Protein AF-A0A3D0MSY1-F1 (afdb_monomer_lite)

pLDDT: mean 86.41, std 11.9, range [28.3, 96.75]

Structure (mmCIF, N/CA/C/O backbone):
data_AF-A0A3D0MSY1-F1
#
_entry.id   AF-A0A3D0MSY1-F1
#
loop_
_atom_site.group_PDB
_atom_site.id
_atom_site.type_symbol
_atom_site.label_atom_id
_atom_site.label_alt_id
_atom_site.label_comp_id
_atom_site.label_asym_id
_atom_site.label_entity_id
_atom_site.label_seq_id
_atom_site.pdbx_PDB_ins_code
_atom_site.Cartn_x
_atom_site.Cartn_y
_atom_site.Cartn_z
_atom_site.occupancy
_atom_site.B_iso_or_equiv
_atom_site.auth_seq_id
_atom_site.auth_comp_id
_atom_site.auth_asym_id
_atom_site.auth_atom_id
_atom_site.pdbx_PDB_model_num
ATOM 1 N N . GLU A 1 1 ? -31.269 -13.699 15.830 1.00 64.19 1 GLU A N 1
ATOM 2 C CA . GLU A 1 1 ? -29.995 -12.952 15.688 1.00 64.19 1 GLU A CA 1
ATOM 3 C C . GLU A 1 1 ? -28.951 -13.720 14.878 1.00 64.19 1 GLU A C 1
ATOM 5 O O . GLU A 1 1 ? -28.360 -13.142 13.977 1.00 64.19 1 GLU A O 1
ATOM 10 N N . GLU A 1 2 ? -28.769 -15.020 15.117 1.00 79.88 2 GLU A N 1
ATOM 11 C CA . GLU A 1 2 ? -27.785 -15.848 14.398 1.00 79.88 2 GLU A CA 1
ATOM 12 C C . GLU A 1 2 ? -28.031 -15.951 12.878 1.00 79.88 2 GLU A C 1
ATOM 14 O O . GLU A 1 2 ? -27.102 -15.799 12.086 1.00 79.88 2 GLU A O 1
ATOM 19 N N . GLU A 1 3 ? -29.285 -16.121 12.447 1.00 83.00 3 GLU A N 1
ATOM 20 C CA . GLU A 1 3 ? -29.631 -16.162 11.016 1.00 83.00 3 GLU A CA 1
ATOM 21 C C . GLU A 1 3 ? -29.370 -14.831 10.304 1.00 83.00 3 GLU A C 1
ATOM 23 O O . GLU A 1 3 ? -28.831 -14.818 9.199 1.00 83.00 3 GLU A O 1
ATOM 28 N N . LEU A 1 4 ? -29.675 -13.705 10.956 1.00 79.50 4 LEU A N 1
ATOM 29 C CA . LEU A 1 4 ? -29.403 -12.373 10.415 1.00 79.50 4 LEU A CA 1
ATOM 30 C C . LEU A 1 4 ? -27.898 -12.170 10.194 1.00 79.50 4 LEU A C 1
ATOM 32 O O . LEU A 1 4 ? -27.488 -11.722 9.126 1.00 79.50 4 LEU A O 1
ATOM 36 N N . SER A 1 5 ? -27.070 -12.563 11.165 1.00 76.75 5 SER A N 1
ATOM 37 C CA . SER A 1 5 ? -25.609 -12.516 11.040 1.00 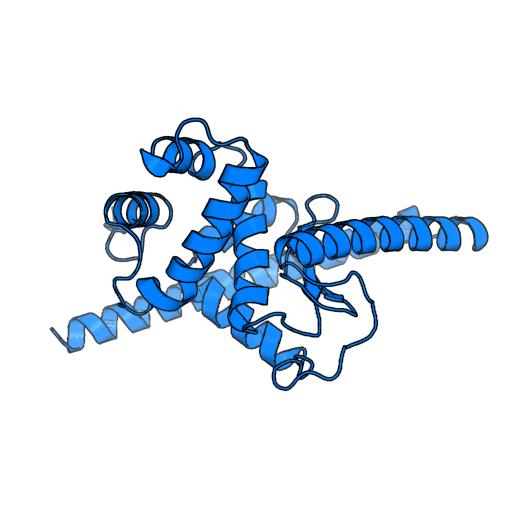76.75 5 SER A CA 1
ATOM 38 C C . SER A 1 5 ? -25.096 -13.382 9.886 1.00 76.75 5 SER A C 1
ATOM 40 O O . SER A 1 5 ? -24.210 -12.955 9.144 1.00 76.75 5 SER A O 1
ATOM 42 N N . ARG A 1 6 ? -25.679 -14.573 9.677 1.00 79.38 6 ARG A N 1
ATOM 43 C CA . ARG A 1 6 ? -25.341 -15.448 8.539 1.00 79.38 6 ARG A CA 1
ATOM 44 C C . ARG A 1 6 ? -25.711 -14.812 7.199 1.00 79.38 6 ARG A C 1
ATOM 46 O O . ARG A 1 6 ? -24.896 -14.834 6.279 1.00 79.38 6 ARG A O 1
ATOM 53 N N . VAL A 1 7 ? -26.899 -14.219 7.091 1.00 84.81 7 VAL A N 1
ATOM 54 C CA . VAL A 1 7 ? -27.356 -13.535 5.869 1.00 84.81 7 VAL A CA 1
ATOM 55 C C . VAL A 1 7 ? -26.475 -12.326 5.550 1.00 84.81 7 VAL A C 1
ATOM 57 O O . VAL A 1 7 ? -26.049 -12.166 4.408 1.00 84.81 7 VAL A O 1
ATOM 60 N N . LEU A 1 8 ? -26.135 -11.510 6.551 1.00 81.44 8 LEU A N 1
ATOM 61 C CA . LEU A 1 8 ? -25.236 -10.366 6.375 1.00 81.44 8 LEU A CA 1
ATOM 62 C C . LEU A 1 8 ? -23.838 -10.802 5.924 1.00 81.44 8 LEU A C 1
ATOM 64 O O . LEU A 1 8 ? -23.253 -10.171 5.044 1.00 81.44 8 LEU A O 1
ATOM 68 N N . HIS A 1 9 ? -23.316 -11.896 6.482 1.00 78.44 9 HIS A N 1
ATOM 69 C CA . HIS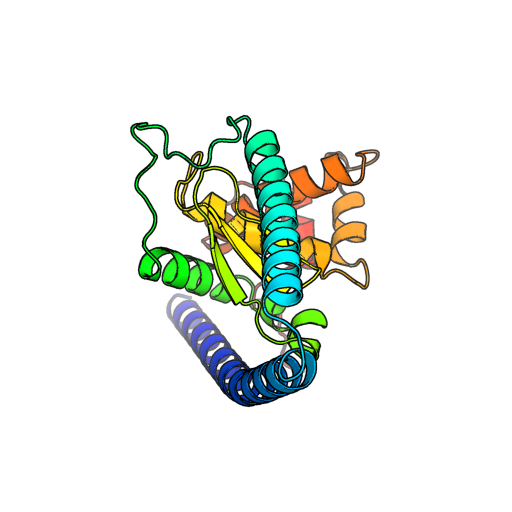 A 1 9 ? -22.029 -12.446 6.066 1.00 78.44 9 HIS A CA 1
ATOM 70 C C . HIS A 1 9 ? -22.049 -12.924 4.607 1.00 78.44 9 HIS A C 1
ATOM 72 O O . HIS A 1 9 ? -21.155 -12.578 3.835 1.00 78.44 9 HIS A O 1
ATOM 78 N N . LEU A 1 10 ? -23.090 -13.661 4.204 1.00 84.62 10 LEU A N 1
ATOM 79 C CA . LEU A 1 10 ? -23.261 -14.097 2.815 1.00 84.62 10 LEU A CA 1
ATOM 80 C C . LEU A 1 10 ? -23.361 -12.905 1.863 1.00 84.62 10 LEU A C 1
ATOM 82 O O . LEU A 1 10 ? -22.689 -12.884 0.835 1.00 84.62 10 LEU A O 1
ATOM 86 N N . HIS A 1 11 ? -24.135 -11.883 2.231 1.00 84.06 11 HIS A N 1
ATOM 87 C CA . HIS A 1 11 ? -24.255 -10.660 1.444 1.00 84.06 11 HIS A CA 1
ATOM 88 C C . HIS A 1 11 ? -22.895 -9.979 1.225 1.00 84.06 11 HIS A C 1
ATOM 90 O O . HIS A 1 11 ? -22.566 -9.616 0.096 1.00 84.06 11 HIS A O 1
ATOM 96 N N . GLN A 1 12 ? -22.071 -9.867 2.273 1.00 75.69 12 GLN A N 1
ATOM 97 C CA . GLN A 1 12 ? -20.713 -9.316 2.173 1.00 75.69 12 GLN A CA 1
ATOM 98 C C . GLN A 1 12 ? -19.822 -10.142 1.240 1.00 75.69 12 GLN A C 1
ATOM 100 O O . GLN A 1 12 ? -19.113 -9.579 0.406 1.00 75.69 12 GLN A O 1
ATOM 105 N N . GLN A 1 13 ? -19.876 -11.472 1.343 1.00 80.12 13 GLN A N 1
ATOM 106 C CA . GLN A 1 13 ? -19.125 -12.356 0.452 1.00 80.12 13 GLN A CA 1
ATOM 107 C C . GLN A 1 13 ? -19.573 -12.201 -1.004 1.00 80.12 13 GLN A C 1
ATOM 109 O O . GLN A 1 13 ? -18.732 -12.089 -1.893 1.00 80.12 13 GLN A O 1
ATOM 114 N N . THR A 1 14 ? -20.882 -12.127 -1.260 1.00 86.06 14 THR A N 1
ATOM 115 C CA . THR A 1 14 ? -21.415 -11.898 -2.609 1.00 86.06 14 THR A CA 1
ATOM 116 C C . THR A 1 14 ? -20.962 -10.552 -3.169 1.00 86.06 14 THR A C 1
ATOM 118 O O . THR A 1 14 ? -20.514 -10.497 -4.312 1.00 86.06 14 THR A O 1
ATOM 121 N N . GLN A 1 15 ? -21.013 -9.476 -2.375 1.00 81.62 15 GLN A N 1
ATOM 122 C CA . GLN A 1 15 ? -20.515 -8.159 -2.786 1.00 81.62 15 GLN A CA 1
ATOM 123 C C . GLN A 1 15 ? -19.024 -8.195 -3.126 1.00 81.62 15 GLN A C 1
ATOM 125 O O . GLN A 1 15 ? -18.621 -7.683 -4.171 1.00 81.62 15 GLN A O 1
ATOM 130 N N . TYR A 1 16 ? -18.212 -8.822 -2.271 1.00 82.44 16 TYR A N 1
ATOM 131 C CA . TYR A 1 16 ? -16.780 -8.972 -2.500 1.00 82.44 16 TYR A CA 1
ATOM 132 C C . TYR A 1 16 ? -16.482 -9.731 -3.798 1.00 82.44 16 TYR A C 1
ATOM 134 O O . TYR A 1 16 ? -15.660 -9.275 -4.595 1.00 82.44 16 TYR A O 1
ATOM 142 N N . ILE A 1 17 ? -17.170 -10.852 -4.037 1.00 86.00 17 ILE A N 1
ATOM 143 C CA . ILE A 1 17 ? -17.012 -11.654 -5.257 1.00 86.00 17 ILE A CA 1
ATOM 144 C C . ILE A 1 17 ? -17.437 -10.842 -6.484 1.00 86.00 17 ILE A C 1
ATOM 146 O O . ILE A 1 17 ? -16.682 -10.763 -7.450 1.00 86.00 17 ILE A O 1
ATOM 150 N N . ALA A 1 18 ? -18.603 -10.191 -6.443 1.00 87.12 18 ALA A N 1
ATOM 151 C CA . ALA A 1 18 ? -19.110 -9.393 -7.558 1.00 87.12 18 ALA A CA 1
ATOM 152 C C . ALA A 1 18 ? -18.172 -8.225 -7.906 1.00 87.12 18 ALA A C 1
ATOM 154 O O . ALA A 1 18 ? -17.856 -8.007 -9.076 1.00 87.12 18 ALA A O 1
ATOM 155 N N . MET A 1 19 ? -17.676 -7.506 -6.892 1.00 84.25 19 MET A N 1
ATOM 156 C CA . MET A 1 19 ? -16.681 -6.451 -7.090 1.00 84.25 19 MET A CA 1
ATOM 157 C C . MET A 1 19 ? -15.384 -7.018 -7.665 1.00 84.25 19 MET A C 1
ATOM 159 O O . MET A 1 19 ? -14.887 -6.493 -8.657 1.00 84.25 19 MET A O 1
ATOM 163 N N . SER A 1 20 ? -14.859 -8.098 -7.085 1.00 83.19 20 SER A N 1
ATOM 164 C CA . SER A 1 20 ? -13.620 -8.732 -7.548 1.00 83.19 20 SER A CA 1
ATOM 165 C C . SER A 1 20 ? -13.712 -9.153 -9.014 1.00 83.19 20 SER A C 1
ATOM 167 O O . SER A 1 20 ? -12.807 -8.848 -9.783 1.00 83.19 20 SER A O 1
ATOM 169 N N . LEU A 1 21 ? -14.824 -9.768 -9.430 1.00 86.81 21 LEU A N 1
ATOM 170 C CA . LEU A 1 21 ? -15.060 -10.150 -10.825 1.00 86.81 21 LEU A CA 1
ATOM 171 C C . LEU A 1 21 ? -15.050 -8.939 -11.766 1.00 86.81 21 LEU A C 1
ATOM 173 O O . LEU A 1 21 ? -14.380 -8.973 -12.795 1.00 86.81 21 LEU A O 1
ATOM 177 N N . CYS A 1 22 ? -15.737 -7.857 -11.391 1.00 87.00 22 CYS A N 1
ATOM 178 C CA . CYS A 1 22 ? -15.750 -6.621 -12.174 1.00 87.00 22 CYS A CA 1
ATOM 179 C C . CYS A 1 22 ? -14.331 -6.059 -12.352 1.00 87.00 22 CYS A C 1
ATOM 181 O O . CYS A 1 22 ? -13.902 -5.784 -13.474 1.00 87.00 22 CYS A O 1
ATOM 183 N N . TYR A 1 23 ? -13.563 -5.962 -11.261 1.00 85.81 23 TYR A N 1
ATOM 184 C CA . TYR A 1 23 ? -12.187 -5.479 -11.335 1.00 85.81 23 TYR A CA 1
ATOM 185 C C . TYR A 1 23 ? -11.281 -6.419 -12.131 1.00 85.81 23 TYR A C 1
ATOM 187 O O . TYR A 1 23 ? -10.470 -5.924 -12.903 1.00 85.81 23 TYR A O 1
ATOM 195 N N . PHE A 1 24 ? -11.426 -7.743 -12.021 1.00 85.19 24 PHE A N 1
ATOM 196 C CA . PHE A 1 24 ? -10.623 -8.676 -12.815 1.00 85.19 24 PHE A CA 1
ATOM 197 C C . PHE A 1 24 ? -10.860 -8.531 -14.318 1.00 85.19 24 PHE A C 1
ATOM 199 O O . PHE A 1 24 ? -9.895 -8.570 -15.081 1.00 85.19 24 PHE A O 1
ATOM 206 N N . GLU A 1 25 ? -12.101 -8.314 -14.757 1.00 85.75 25 GLU A N 1
ATOM 207 C CA . GLU A 1 25 ? -12.372 -8.058 -16.176 1.00 85.75 25 GLU A CA 1
ATOM 208 C C . GLU A 1 25 ? -11.802 -6.710 -16.634 1.00 85.75 25 GLU A C 1
ATOM 210 O O . GLU A 1 25 ? -11.146 -6.636 -17.674 1.00 85.75 25 GLU A O 1
ATOM 215 N N . MET A 1 26 ? -11.957 -5.654 -15.827 1.00 87.06 26 MET A N 1
ATOM 216 C CA . MET A 1 26 ? -11.348 -4.350 -16.119 1.00 87.06 26 MET A CA 1
ATOM 217 C C . MET A 1 26 ? -9.815 -4.416 -16.173 1.00 87.06 26 MET A C 1
ATOM 219 O O . MET A 1 26 ? -9.189 -3.729 -16.984 1.00 87.06 26 MET A O 1
ATOM 223 N N . GLU A 1 27 ? -9.200 -5.236 -15.320 1.00 88.69 27 GLU A N 1
ATOM 224 C CA . GLU A 1 27 ? -7.751 -5.394 -15.265 1.00 88.69 27 GLU A CA 1
ATOM 225 C C . GLU A 1 27 ? -7.187 -6.034 -16.525 1.00 88.69 27 GLU A C 1
ATOM 227 O O . GLU A 1 27 ? -6.147 -5.581 -16.994 1.00 88.69 27 GLU A O 1
ATOM 232 N N . LYS A 1 28 ? -7.852 -7.035 -17.114 1.00 87.56 28 LYS A N 1
ATOM 233 C CA . LYS A 1 28 ? -7.351 -7.687 -18.338 1.00 87.56 28 LYS A CA 1
ATOM 234 C C . LYS A 1 28 ? -7.060 -6.667 -19.436 1.00 87.56 28 LYS A C 1
ATOM 236 O O . LYS A 1 28 ? -5.986 -6.684 -20.038 1.00 87.56 28 LYS A O 1
ATOM 241 N N . GLU A 1 29 ? -7.994 -5.746 -19.645 1.00 88.31 29 GLU A N 1
ATOM 242 C CA . GLU A 1 29 ? -7.872 -4.709 -20.663 1.00 88.31 29 GLU A CA 1
ATOM 243 C C . GLU A 1 29 ? -6.794 -3.676 -20.304 1.00 88.31 29 GLU A C 1
ATOM 245 O O . GLU A 1 29 ? -5.953 -3.332 -21.135 1.00 88.31 29 GLU A O 1
ATOM 250 N N . LYS A 1 30 ? -6.733 -3.236 -19.041 1.00 88.94 30 LYS A N 1
ATOM 251 C CA . LYS A 1 30 ? -5.679 -2.318 -18.576 1.00 88.94 30 LYS A CA 1
ATOM 252 C C . LYS A 1 30 ? -4.282 -2.919 -18.694 1.00 88.94 30 LYS A C 1
ATOM 254 O O . LYS A 1 30 ? -3.348 -2.226 -19.092 1.00 88.94 30 LYS A O 1
ATOM 259 N N . TRP A 1 31 ? -4.129 -4.202 -18.377 1.00 88.06 31 TRP A N 1
ATOM 260 C CA . TRP A 1 31 ? -2.866 -4.923 -18.512 1.00 88.06 31 TRP A CA 1
ATOM 261 C C . TRP A 1 31 ? -2.441 -5.050 -19.969 1.00 88.06 31 TRP A C 1
ATOM 263 O O . TRP A 1 31 ? -1.266 -4.831 -20.272 1.00 88.06 31 TRP A O 1
ATOM 273 N N . ARG A 1 32 ? -3.385 -5.340 -20.872 1.00 89.50 32 ARG A N 1
ATOM 274 C CA . ARG A 1 32 ? -3.138 -5.355 -22.318 1.00 89.50 32 ARG A CA 1
ATOM 275 C C . ARG A 1 32 ? -2.609 -4.000 -22.792 1.00 89.50 32 ARG A C 1
ATOM 277 O O . ARG A 1 32 ? -1.505 -3.937 -23.328 1.00 89.50 32 ARG A O 1
ATOM 284 N N . GLN A 1 33 ? -3.323 -2.917 -22.483 1.00 90.44 33 GLN A N 1
ATOM 285 C CA . GLN A 1 33 ? -2.916 -1.554 -22.843 1.00 90.44 33 GLN A CA 1
ATOM 286 C C . GLN A 1 33 ? -1.568 -1.160 -22.225 1.00 90.44 33 GLN A C 1
ATOM 288 O O . GLN A 1 33 ? -0.741 -0.529 -22.881 1.00 90.44 33 GLN A O 1
ATOM 293 N N . LYS A 1 34 ? -1.318 -1.528 -20.960 1.00 88.56 34 LYS A N 1
ATOM 294 C CA . LYS A 1 34 ? -0.032 -1.277 -20.295 1.00 88.56 34 LYS A CA 1
ATOM 295 C C . LYS A 1 34 ? 1.092 -1.997 -21.038 1.00 88.56 34 LYS A C 1
ATOM 297 O O . LYS A 1 34 ? 2.097 -1.368 -21.346 1.00 88.56 34 LYS A O 1
ATOM 302 N N . LYS A 1 35 ? 0.923 -3.279 -21.370 1.00 89.62 35 LYS A N 1
ATOM 303 C CA . LYS A 1 35 ? 1.924 -4.056 -22.112 1.00 89.62 35 LYS A CA 1
ATOM 304 C C . LYS A 1 35 ? 2.237 -3.433 -23.474 1.00 89.62 35 LYS A C 1
ATOM 306 O O . LYS A 1 35 ? 3.413 -3.275 -23.785 1.00 89.62 35 LYS A O 1
ATOM 311 N N . GLU A 1 36 ? 1.213 -3.049 -24.233 1.00 93.06 36 GLU A N 1
ATOM 312 C CA . GLU A 1 36 ? 1.361 -2.411 -25.550 1.00 93.06 36 GLU A CA 1
ATOM 313 C C . GLU A 1 36 ? 2.156 -1.107 -25.449 1.00 93.06 36 GLU A C 1
ATOM 315 O O . GLU A 1 36 ? 3.194 -0.975 -26.092 1.00 93.06 36 GLU A O 1
ATOM 320 N N . ARG A 1 37 ? 1.778 -0.208 -24.531 1.00 90.62 37 ARG A N 1
ATOM 321 C CA . ARG A 1 37 ? 2.514 1.048 -24.298 1.00 90.62 37 ARG A CA 1
ATOM 322 C C . ARG A 1 37 ? 3.968 0.817 -23.890 1.00 90.62 37 ARG A C 1
ATOM 324 O O . ARG A 1 37 ? 4.848 1.571 -24.293 1.00 90.62 37 ARG A O 1
ATOM 331 N N . PHE A 1 38 ? 4.233 -0.188 -23.052 1.00 88.75 38 PHE A N 1
ATOM 332 C CA . PHE A 1 38 ? 5.602 -0.531 -22.659 1.00 88.75 38 PHE A CA 1
ATOM 333 C C . PHE A 1 38 ? 6.399 -1.096 -23.840 1.00 88.75 38 PHE A C 1
ATOM 335 O O . PHE A 1 38 ? 7.563 -0.736 -23.990 1.00 88.75 38 PHE A O 1
ATOM 342 N N . GLN A 1 39 ? 5.798 -1.937 -24.687 1.00 90.56 39 GLN A N 1
ATOM 343 C CA . GLN A 1 39 ? 6.452 -2.409 -25.908 1.00 90.56 39 GLN A CA 1
ATOM 344 C C . GLN A 1 39 ? 6.771 -1.240 -26.838 1.00 90.56 39 GLN A C 1
ATOM 346 O O . GLN A 1 39 ? 7.937 -1.050 -27.151 1.00 90.56 39 GLN A O 1
ATOM 351 N N . GLU A 1 40 ? 5.792 -0.402 -27.176 1.00 92.75 40 GLU A N 1
ATOM 352 C CA . GLU A 1 40 ? 5.986 0.766 -28.048 1.00 92.75 40 GLU A CA 1
ATOM 353 C C . GLU A 1 40 ? 7.070 1.718 -27.525 1.00 92.75 40 GLU A C 1
ATOM 355 O O . GLU A 1 40 ? 7.915 2.191 -28.286 1.00 92.75 40 GLU A O 1
ATOM 360 N N . LYS A 1 41 ? 7.084 1.975 -26.210 1.00 90.25 41 LYS A N 1
ATOM 361 C CA . LYS A 1 41 ? 8.061 2.867 -25.574 1.00 90.25 41 LYS A CA 1
ATOM 362 C C . LYS A 1 41 ? 9.496 2.349 -25.682 1.00 90.25 41 LYS A C 1
ATOM 364 O O . LYS A 1 41 ? 10.414 3.154 -25.779 1.00 90.25 41 LYS A O 1
ATOM 369 N N . TYR A 1 42 ? 9.696 1.035 -25.601 1.00 90.31 42 TYR A N 1
ATOM 370 C CA . TYR A 1 42 ? 11.024 0.433 -25.462 1.00 90.31 42 TYR A CA 1
ATOM 371 C C . TYR A 1 42 ? 11.483 -0.371 -26.690 1.00 90.31 42 TYR A C 1
ATOM 373 O O . TYR A 1 42 ? 12.627 -0.814 -26.717 1.00 90.31 42 TYR A O 1
ATOM 381 N N . GLU A 1 43 ? 10.642 -0.540 -27.715 1.00 91.62 43 GLU A N 1
ATOM 382 C CA . GLU A 1 43 ? 10.935 -1.336 -28.918 1.00 91.62 43 GLU A C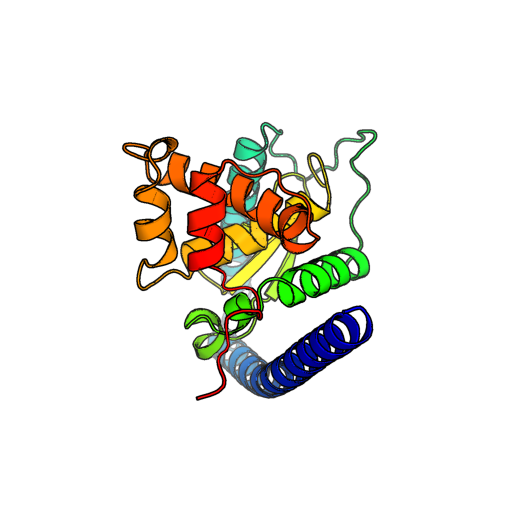A 1
ATOM 383 C C . GLU A 1 43 ? 12.170 -0.838 -29.680 1.00 91.62 43 GLU A C 1
ATOM 385 O O . GLU A 1 43 ? 12.974 -1.636 -30.156 1.00 91.62 43 GLU A O 1
ATOM 390 N N . LYS A 1 44 ? 12.341 0.484 -29.771 1.00 91.31 44 LYS A N 1
ATOM 391 C CA . LYS A 1 44 ? 13.437 1.122 -30.521 1.00 91.31 44 LYS A CA 1
ATOM 392 C C . LYS A 1 44 ? 14.640 1.477 -29.650 1.00 91.31 44 LYS A C 1
ATOM 394 O O . LYS A 1 44 ? 15.601 2.072 -30.136 1.00 91.31 44 LYS A O 1
ATOM 399 N N . GLU A 1 45 ? 14.583 1.149 -28.365 1.00 93.56 45 GLU A N 1
ATOM 400 C CA . GLU A 1 45 ? 15.596 1.558 -27.406 1.00 93.56 45 GLU A CA 1
ATOM 401 C C . GLU A 1 45 ? 16.798 0.617 -27.402 1.00 93.56 45 GLU A C 1
ATOM 403 O O . GLU A 1 45 ? 16.698 -0.599 -27.571 1.00 93.56 45 GLU A O 1
ATOM 408 N N . THR A 1 46 ? 17.976 1.186 -27.165 1.00 94.12 46 THR A N 1
ATOM 409 C CA . THR A 1 46 ? 19.217 0.404 -27.167 1.00 94.12 46 THR A CA 1
ATOM 410 C C . THR A 1 46 ? 19.372 -0.416 -25.874 1.00 94.12 46 THR A C 1
ATOM 412 O O . THR A 1 46 ? 18.976 0.039 -24.795 1.00 94.12 46 THR A O 1
ATOM 415 N N . PRO A 1 47 ? 20.031 -1.594 -25.904 1.00 93.50 47 PRO A N 1
ATOM 416 C CA . PRO A 1 47 ? 20.255 -2.392 -24.695 1.00 93.50 47 PRO A CA 1
ATOM 417 C C . PRO A 1 47 ? 20.938 -1.637 -23.530 1.00 93.50 47 PRO A C 1
ATOM 419 O O . PRO A 1 47 ? 20.536 -1.835 -22.378 1.00 93.50 47 PRO A O 1
ATOM 422 N N . PRO A 1 48 ? 21.925 -0.742 -23.760 1.00 94.75 48 PRO A N 1
ATOM 423 C CA . PRO A 1 48 ? 22.492 0.083 -22.692 1.00 94.75 48 PRO A CA 1
ATOM 424 C C . PRO A 1 48 ? 21.476 1.028 -22.039 1.00 94.75 48 PRO A C 1
ATOM 426 O O . PRO A 1 48 ? 21.504 1.190 -20.815 1.00 94.75 48 PRO A O 1
ATOM 429 N N . PHE A 1 49 ? 20.571 1.617 -22.828 1.00 94.19 49 PHE A N 1
ATOM 430 C CA . PHE A 1 49 ? 19.497 2.465 -22.316 1.00 94.19 49 PHE A CA 1
ATOM 431 C C . PHE A 1 49 ? 18.545 1.659 -21.427 1.00 94.19 49 PHE A C 1
ATOM 433 O O . PHE A 1 49 ? 18.331 2.026 -20.273 1.00 94.19 49 PHE A O 1
ATOM 440 N N . LEU A 1 50 ? 18.077 0.500 -21.904 1.00 92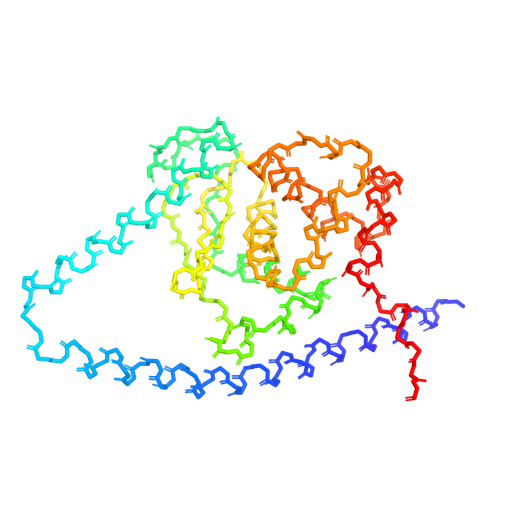.88 50 LEU A N 1
ATOM 441 C CA . LEU A 1 50 ? 17.199 -0.391 -21.135 1.00 92.88 50 LEU A CA 1
ATOM 442 C C . LEU A 1 50 ? 17.836 -0.824 -19.809 1.00 92.88 50 LEU A C 1
ATOM 444 O O . LEU A 1 50 ? 17.196 -0.797 -18.758 1.00 92.88 50 LEU A O 1
ATOM 448 N N . LYS A 1 51 ? 19.131 -1.161 -19.828 1.00 94.56 51 LYS A N 1
ATOM 449 C CA . LYS A 1 51 ? 19.877 -1.520 -18.614 1.00 94.56 51 LYS A CA 1
ATOM 450 C C . LYS A 1 51 ? 19.930 -0.366 -17.612 1.00 94.56 51 LYS A C 1
ATOM 452 O O . LYS A 1 51 ? 19.854 -0.609 -16.408 1.00 94.56 51 LYS A O 1
ATOM 457 N N . ARG A 1 52 ? 20.079 0.877 -18.082 1.00 95.06 52 ARG A N 1
ATOM 458 C CA . ARG A 1 52 ? 20.054 2.068 -17.223 1.00 95.06 52 ARG A CA 1
ATOM 459 C C . ARG A 1 52 ? 18.672 2.267 -16.604 1.00 95.06 52 ARG A C 1
ATOM 461 O O . ARG A 1 52 ? 18.595 2.446 -15.394 1.00 95.06 52 ARG A O 1
ATOM 468 N N . GLU A 1 53 ? 17.612 2.159 -17.396 1.00 92.88 53 GLU A N 1
ATOM 469 C CA . GLU A 1 53 ? 16.235 2.299 -16.910 1.00 92.88 53 GLU A CA 1
ATOM 470 C C . GLU A 1 53 ? 15.892 1.251 -15.847 1.00 92.88 53 GLU A C 1
ATOM 472 O O . GLU A 1 53 ? 15.385 1.594 -14.781 1.00 92.88 53 GLU A O 1
ATOM 477 N N . ILE A 1 54 ? 16.267 -0.013 -16.068 1.00 91.69 54 ILE A N 1
ATOM 478 C CA . ILE A 1 54 ? 16.080 -1.077 -15.071 1.00 91.69 54 ILE A CA 1
ATOM 479 C C . ILE A 1 54 ? 16.828 -0.751 -13.774 1.00 91.69 54 ILE A C 1
ATOM 481 O O . ILE A 1 54 ? 16.269 -0.913 -12.690 1.00 91.69 54 ILE A O 1
ATOM 485 N N . ARG A 1 55 ? 18.076 -0.262 -13.851 1.00 94.62 55 ARG A N 1
ATOM 486 C CA . ARG A 1 55 ? 18.820 0.144 -12.646 1.00 94.62 55 ARG A CA 1
ATOM 487 C C . ARG A 1 55 ? 18.134 1.288 -11.905 1.00 94.62 55 ARG A C 1
ATOM 489 O O . ARG A 1 55 ? 18.080 1.235 -10.682 1.00 94.62 55 ARG A O 1
ATOM 496 N N . ASN A 1 56 ? 17.608 2.278 -12.623 1.00 93.19 56 ASN A N 1
ATOM 497 C CA . ASN A 1 56 ? 16.899 3.407 -12.022 1.00 93.19 56 ASN A CA 1
ATOM 498 C C . ASN A 1 56 ? 15.646 2.930 -11.278 1.00 93.19 56 ASN A C 1
ATOM 500 O O . ASN A 1 56 ? 15.462 3.268 -10.111 1.00 93.19 56 ASN A O 1
ATOM 504 N N . ILE A 1 57 ? 14.837 2.076 -11.913 1.00 90.88 57 ILE A N 1
ATOM 505 C CA . ILE A 1 57 ? 13.644 1.488 -11.289 1.00 90.88 57 ILE A CA 1
ATOM 506 C C . ILE A 1 57 ? 14.038 0.702 -10.034 1.00 90.88 57 ILE A C 1
ATOM 508 O O . ILE A 1 57 ? 13.463 0.910 -8.968 1.00 90.88 57 ILE A O 1
ATOM 512 N N . LEU A 1 58 ? 15.053 -0.163 -10.128 1.00 91.00 58 LEU A N 1
ATOM 513 C CA . LEU A 1 58 ? 15.523 -0.951 -8.987 1.00 91.00 58 LEU A CA 1
ATOM 514 C C . LEU A 1 58 ? 16.029 -0.073 -7.837 1.00 91.00 58 LEU A C 1
ATOM 516 O O . LEU A 1 58 ? 15.717 -0.369 -6.686 1.00 91.00 58 LEU A O 1
ATOM 520 N N . ALA A 1 59 ? 16.764 1.002 -8.128 1.00 91.38 59 ALA A N 1
ATOM 521 C CA . ALA A 1 59 ? 17.268 1.925 -7.114 1.00 91.38 59 ALA A CA 1
ATOM 522 C C . ALA A 1 59 ? 16.124 2.602 -6.343 1.00 91.38 59 ALA A C 1
ATOM 524 O O . ALA A 1 59 ? 16.149 2.631 -5.113 1.00 91.38 59 ALA A O 1
ATOM 525 N N . VAL A 1 60 ? 15.076 3.047 -7.046 1.00 91.62 60 VAL A N 1
ATOM 526 C CA . VAL A 1 60 ? 13.876 3.621 -6.417 1.00 91.62 60 VAL A CA 1
ATOM 527 C C . VAL A 1 60 ? 13.202 2.591 -5.508 1.00 91.62 60 VAL A C 1
ATOM 529 O O . VAL A 1 60 ? 12.928 2.874 -4.342 1.00 91.62 60 VAL A O 1
ATOM 532 N N . LYS A 1 61 ? 12.999 1.353 -5.983 1.00 91.75 61 LYS A N 1
ATOM 533 C CA . LYS A 1 61 ? 12.409 0.292 -5.146 1.00 91.75 61 LYS A CA 1
ATOM 534 C C . LYS A 1 61 ? 13.262 -0.007 -3.909 1.00 91.75 61 LYS A C 1
ATOM 536 O O . LYS A 1 61 ? 12.720 -0.195 -2.821 1.00 91.75 61 LYS A O 1
ATOM 541 N N . GLN A 1 62 ? 14.587 -0.029 -4.050 1.00 89.88 62 GLN A N 1
ATOM 542 C CA . GLN A 1 62 ? 15.512 -0.229 -2.931 1.00 89.88 62 GLN A CA 1
ATOM 543 C C . GLN A 1 62 ? 15.420 0.892 -1.891 1.00 89.88 62 GLN A C 1
ATOM 545 O O . GLN A 1 62 ? 15.531 0.618 -0.693 1.00 89.88 62 GLN A O 1
ATOM 550 N N . GLU A 1 63 ? 15.188 2.133 -2.316 1.00 90.50 63 GLU A N 1
ATOM 551 C CA . GLU A 1 63 ? 14.988 3.266 -1.414 1.00 90.50 63 GLU A CA 1
ATOM 552 C C . GLU A 1 63 ? 13.708 3.105 -0.583 1.00 90.50 63 GLU A C 1
ATOM 554 O O . GLU A 1 63 ? 13.768 3.182 0.647 1.00 90.50 63 GLU A O 1
ATOM 559 N N . TYR A 1 64 ? 12.579 2.765 -1.217 1.00 90.25 64 TYR A N 1
ATOM 560 C CA . TYR A 1 64 ? 11.320 2.481 -0.514 1.00 90.25 64 TYR A CA 1
ATOM 561 C C . TYR A 1 64 ? 11.483 1.393 0.556 1.00 90.25 64 TYR A C 1
ATOM 563 O O . TYR A 1 64 ? 11.044 1.549 1.700 1.00 90.25 64 TYR A O 1
ATOM 571 N N . ILE A 1 65 ? 12.167 0.298 0.219 1.00 88.50 65 ILE A N 1
ATOM 572 C CA . ILE A 1 65 ? 12.423 -0.793 1.171 1.00 88.50 65 ILE A CA 1
ATOM 573 C C . ILE A 1 65 ? 13.396 -0.377 2.271 1.00 88.50 65 ILE A C 1
ATOM 575 O O . ILE A 1 65 ? 13.206 -0.704 3.440 1.00 88.50 65 ILE A O 1
ATOM 579 N N . SER A 1 66 ? 14.396 0.430 1.939 1.00 88.62 66 SER A N 1
ATOM 580 C CA . SER A 1 66 ? 15.322 0.978 2.928 1.00 88.62 66 SER A CA 1
ATOM 581 C C . SER A 1 66 ? 14.625 1.875 3.955 1.00 88.62 66 SER A C 1
ATOM 583 O O . SER A 1 66 ? 14.995 1.870 5.133 1.00 88.62 66 SER A O 1
ATOM 585 N N . LEU A 1 67 ? 13.632 2.658 3.526 1.00 88.00 67 LEU A N 1
ATOM 586 C CA . LEU A 1 67 ? 12.847 3.527 4.404 1.00 88.00 67 LEU A CA 1
ATOM 587 C C . LEU A 1 67 ? 11.947 2.714 5.336 1.00 88.00 67 LEU A C 1
ATOM 589 O O . LEU A 1 67 ? 11.909 2.975 6.540 1.00 88.00 67 LEU A O 1
ATOM 593 N N . THR A 1 68 ? 11.269 1.696 4.810 1.00 87.38 68 THR A N 1
ATOM 594 C CA . THR A 1 68 ? 10.380 0.842 5.610 1.00 87.38 68 THR A CA 1
ATOM 595 C C . THR A 1 68 ? 11.145 -0.036 6.597 1.00 87.38 68 THR A C 1
ATOM 597 O O . THR A 1 68 ? 10.699 -0.180 7.737 1.00 87.38 68 THR A O 1
ATOM 600 N N . ALA A 1 69 ? 12.321 -0.551 6.222 1.00 87.31 69 ALA A N 1
ATOM 601 C CA . ALA A 1 69 ? 13.227 -1.252 7.132 1.00 87.31 69 ALA A CA 1
ATOM 602 C C . ALA A 1 69 ? 13.659 -0.345 8.297 1.00 87.31 69 ALA A C 1
ATOM 604 O O . ALA A 1 69 ? 13.558 -0.734 9.462 1.00 87.31 69 ALA A O 1
ATOM 605 N N . LYS A 1 70 ? 14.029 0.912 8.007 1.00 87.38 70 LYS A N 1
ATOM 606 C CA . LYS A 1 70 ? 14.370 1.905 9.039 1.00 87.38 70 LYS A CA 1
ATOM 607 C C . LYS A 1 70 ? 13.185 2.199 9.964 1.00 87.38 70 LYS A C 1
ATOM 609 O O . LYS A 1 70 ? 13.362 2.229 11.181 1.00 87.38 70 LYS A O 1
ATOM 614 N N . SER A 1 71 ? 11.976 2.360 9.423 1.00 85.69 71 SER A N 1
ATOM 615 C CA . SER A 1 71 ? 10.753 2.521 10.227 1.00 85.69 71 SER A CA 1
ATOM 616 C C . SER A 1 71 ? 10.445 1.294 11.093 1.00 85.69 71 SER A C 1
ATOM 618 O O . SER A 1 71 ? 9.895 1.429 12.187 1.00 85.69 71 SER A O 1
ATOM 620 N N . ALA A 1 72 ? 10.840 0.101 10.647 1.00 84.88 72 ALA A N 1
ATOM 621 C CA . ALA A 1 72 ? 10.774 -1.134 11.424 1.00 84.88 72 ALA A CA 1
ATOM 622 C C . ALA A 1 72 ? 11.923 -1.298 12.436 1.00 84.88 72 ALA A C 1
ATOM 624 O O . ALA A 1 72 ? 11.910 -2.263 13.195 1.00 84.88 72 ALA A O 1
ATOM 625 N N . ARG A 1 73 ? 12.879 -0.356 12.492 1.00 86.44 73 ARG A N 1
ATOM 626 C CA . ARG A 1 73 ? 14.111 -0.438 13.299 1.00 86.44 73 ARG A CA 1
ATOM 627 C C . ARG A 1 73 ? 14.960 -1.666 12.951 1.00 86.44 73 ARG A C 1
ATOM 629 O O . ARG A 1 73 ? 15.502 -2.318 13.837 1.00 86.44 73 ARG A O 1
ATOM 636 N N . LEU A 1 74 ? 15.045 -1.973 11.660 1.00 83.69 74 LEU A N 1
ATOM 637 C CA . LEU A 1 74 ? 15.839 -3.066 11.113 1.00 83.69 74 LEU A CA 1
ATOM 638 C C . LEU A 1 74 ? 16.965 -2.554 10.220 1.00 83.69 74 LEU A C 1
ATOM 640 O O . LEU A 1 74 ? 16.882 -1.466 9.641 1.00 83.69 74 LEU A O 1
ATOM 644 N N . ASP A 1 75 ? 17.981 -3.396 10.058 1.00 80.00 75 ASP A N 1
ATOM 645 C CA . ASP A 1 75 ? 19.069 -3.148 9.124 1.00 80.00 75 ASP A CA 1
ATOM 646 C C . ASP A 1 75 ? 18.598 -3.253 7.676 1.00 80.00 75 ASP A C 1
ATOM 648 O O . ASP A 1 75 ? 17.822 -4.141 7.299 1.00 80.00 75 ASP A O 1
ATOM 652 N N . LYS A 1 76 ? 19.141 -2.358 6.850 1.00 79.75 76 LYS A N 1
ATOM 653 C CA . LYS A 1 76 ? 18.961 -2.349 5.400 1.00 79.75 76 LYS A CA 1
ATOM 654 C C . LYS A 1 76 ? 19.829 -3.444 4.791 1.00 79.75 76 LYS A C 1
ATOM 656 O O . LYS A 1 76 ? 20.941 -3.186 4.342 1.00 79.75 76 LYS A O 1
ATOM 661 N N . THR A 1 77 ? 19.339 -4.673 4.811 1.00 74.94 77 THR A N 1
ATOM 662 C CA . THR A 1 77 ? 20.031 -5.800 4.192 1.00 74.94 77 THR A CA 1
ATOM 663 C C . THR A 1 77 ? 19.105 -6.525 3.218 1.00 74.94 77 THR A C 1
ATOM 665 O O . THR A 1 77 ? 17.949 -6.796 3.556 1.00 74.94 77 THR A O 1
ATOM 668 N N . PRO A 1 78 ? 19.584 -6.842 1.999 1.00 69.00 78 PRO A N 1
ATOM 669 C CA . PRO A 1 78 ? 18.861 -7.728 1.094 1.00 69.00 78 PRO A CA 1
ATOM 670 C C . PRO A 1 78 ? 18.932 -9.186 1.569 1.00 69.00 78 PRO A C 1
ATOM 672 O O . PRO A 1 78 ? 18.160 -10.025 1.106 1.00 69.00 78 PRO A O 1
ATOM 675 N N . LEU A 1 79 ? 19.862 -9.499 2.478 1.00 70.44 79 LEU A N 1
ATOM 676 C CA . LEU A 1 79 ? 20.026 -10.828 3.039 1.00 70.44 79 LEU A CA 1
ATOM 677 C C . LEU A 1 79 ? 19.012 -11.048 4.152 1.00 70.44 79 LEU A C 1
ATOM 679 O O . LEU A 1 79 ? 18.820 -10.212 5.033 1.00 70.44 79 LEU A O 1
ATOM 683 N N . LEU A 1 80 ? 18.392 -12.221 4.133 1.00 67.75 80 LEU A N 1
ATOM 684 C CA . LEU A 1 80 ? 17.523 -12.653 5.211 1.00 67.75 80 LEU A CA 1
ATOM 685 C C . LEU A 1 80 ? 18.390 -13.013 6.419 1.00 67.75 80 LEU A C 1
ATOM 687 O O . LEU A 1 80 ? 19.040 -14.061 6.436 1.00 67.75 80 LEU A O 1
ATOM 691 N N . SER A 1 81 ? 18.419 -12.145 7.429 1.00 62.41 81 SER A N 1
ATOM 692 C CA . SER A 1 81 ? 19.020 -12.483 8.717 1.00 62.41 81 SER A CA 1
ATOM 693 C C . SER A 1 81 ? 18.301 -13.711 9.287 1.00 62.41 81 SER A C 1
ATOM 695 O O . SER A 1 81 ? 17.076 -13.753 9.357 1.00 62.41 81 SER A O 1
ATOM 697 N N . ARG A 1 82 ? 19.040 -14.760 9.661 1.00 54.84 82 ARG A N 1
ATOM 698 C CA . ARG A 1 82 ? 18.454 -16.007 10.186 1.00 54.84 82 ARG A CA 1
ATOM 699 C C . ARG A 1 82 ? 17.945 -15.800 11.621 1.00 54.84 82 ARG A C 1
ATOM 701 O O . ARG A 1 82 ? 18.598 -16.197 12.579 1.00 54.84 82 ARG A O 1
ATOM 708 N N . GLY A 1 83 ? 16.790 -15.154 11.776 1.00 61.34 83 GLY A N 1
ATOM 709 C CA . GLY A 1 83 ? 16.061 -15.028 13.042 1.00 61.34 83 GLY A CA 1
ATOM 710 C C . GLY A 1 83 ? 14.869 -15.991 13.132 1.00 61.34 83 GLY A C 1
ATOM 711 O O . GLY A 1 83 ? 14.292 -16.363 12.112 1.00 61.34 83 GLY A O 1
ATOM 712 N N . ARG A 1 84 ? 14.444 -16.356 14.357 1.00 53.00 84 ARG A N 1
ATOM 713 C CA . ARG A 1 84 ? 13.322 -17.296 14.628 1.00 53.00 84 ARG A CA 1
ATOM 714 C C . ARG A 1 84 ? 11.979 -16.919 13.972 1.00 53.00 84 ARG A C 1
ATOM 716 O O . ARG A 1 84 ? 11.117 -17.781 13.855 1.00 53.00 84 ARG A O 1
ATOM 723 N N . HIS A 1 85 ? 11.803 -15.669 13.537 1.00 54.59 85 HIS A N 1
ATOM 724 C CA . HIS A 1 85 ? 10.564 -15.150 12.938 1.00 54.59 85 HIS A CA 1
ATOM 725 C C . HIS A 1 85 ? 10.696 -14.750 11.456 1.00 54.59 85 HIS A C 1
ATOM 727 O O . HIS A 1 85 ? 9.786 -14.134 10.911 1.00 54.59 85 HIS A O 1
ATOM 733 N N . MET A 1 86 ? 11.802 -15.103 10.792 1.00 61.88 86 MET A N 1
ATOM 734 C CA . MET A 1 86 ? 12.097 -14.697 9.410 1.00 61.88 86 MET A CA 1
ATOM 735 C C . MET A 1 86 ? 11.967 -15.861 8.422 1.00 61.88 86 MET A C 1
ATOM 737 O O . MET A 1 86 ? 12.887 -16.152 7.660 1.00 61.88 86 MET A O 1
ATOM 741 N N . GLN A 1 87 ? 10.822 -16.547 8.441 1.00 70.38 87 GLN A N 1
ATOM 742 C CA . GLN A 1 87 ? 10.492 -17.480 7.363 1.00 70.38 87 GLN A CA 1
ATOM 743 C C . GLN A 1 87 ? 10.056 -16.677 6.131 1.00 70.38 87 GLN A C 1
ATOM 745 O O . GLN A 1 87 ? 9.203 -15.799 6.274 1.00 70.38 87 GLN A O 1
ATOM 750 N N . PRO A 1 88 ? 10.621 -16.937 4.939 1.00 78.12 88 PRO A N 1
ATOM 751 C CA . PRO A 1 88 ? 10.181 -16.268 3.726 1.00 78.12 88 PRO A CA 1
ATOM 752 C C . PRO A 1 88 ? 8.699 -16.537 3.473 1.00 78.12 88 PRO A C 1
ATOM 754 O O . PRO A 1 88 ? 8.242 -17.680 3.545 1.00 78.12 88 PRO A O 1
ATOM 757 N N . LEU A 1 89 ? 7.955 -15.490 3.138 1.00 79.31 89 LEU A N 1
ATOM 758 C CA . LEU A 1 89 ? 6.586 -15.639 2.676 1.00 79.31 89 LEU A CA 1
ATOM 759 C C . LEU A 1 89 ? 6.550 -16.191 1.252 1.00 79.31 89 LEU A C 1
ATOM 761 O O . LEU A 1 89 ? 7.202 -15.670 0.349 1.00 79.31 89 LEU A O 1
ATOM 765 N N . SER A 1 90 ? 5.726 -17.214 1.038 1.00 86.69 90 SER A N 1
ATOM 766 C CA . SER A 1 90 ? 5.366 -17.636 -0.315 1.00 86.69 90 SER A CA 1
ATOM 767 C C . SER A 1 90 ? 4.387 -16.647 -0.950 1.00 86.69 90 SER A C 1
ATOM 769 O O . SER A 1 90 ? 3.565 -16.027 -0.268 1.00 86.69 90 SER A O 1
ATOM 771 N N . LEU A 1 91 ? 4.400 -16.573 -2.283 1.00 87.44 91 LEU A N 1
ATOM 772 C CA . LEU A 1 91 ? 3.449 -15.752 -3.036 1.00 87.44 91 LEU A CA 1
ATOM 773 C C . LEU A 1 91 ? 1.992 -16.111 -2.705 1.00 87.44 91 LEU A C 1
ATOM 775 O O . LEU A 1 91 ? 1.157 -15.224 -2.564 1.00 87.44 91 LEU A O 1
ATOM 779 N N . LYS A 1 92 ? 1.694 -17.404 -2.510 1.00 90.62 92 LYS A N 1
ATOM 780 C CA . LYS A 1 92 ? 0.353 -17.883 -2.144 1.00 90.62 92 LYS A CA 1
ATOM 781 C C . LYS A 1 92 ? -0.096 -17.355 -0.778 1.00 90.62 92 LYS A C 1
ATOM 783 O O . LYS A 1 92 ? -1.253 -16.978 -0.621 1.00 90.62 92 LYS A O 1
ATOM 788 N N . GLN A 1 93 ? 0.810 -17.305 0.201 1.00 89.94 93 GLN A N 1
ATOM 789 C CA . GLN A 1 93 ? 0.509 -16.746 1.521 1.00 89.94 93 GLN A CA 1
ATOM 790 C C . GLN A 1 93 ? 0.255 -15.240 1.444 1.00 89.94 93 GLN A C 1
ATOM 792 O O . GLN A 1 93 ? -0.713 -14.768 2.033 1.00 89.94 93 GLN A O 1
ATOM 797 N N . ILE A 1 94 ? 1.072 -14.499 0.688 1.00 90.31 94 ILE A N 1
ATOM 798 C CA . ILE A 1 94 ? 0.873 -13.055 0.484 1.00 90.31 94 ILE A CA 1
ATOM 799 C C . ILE A 1 94 ? -0.462 -12.793 -0.210 1.00 90.31 94 ILE A C 1
ATOM 801 O O . ILE A 1 94 ? -1.232 -11.962 0.260 1.00 90.31 94 ILE A O 1
ATOM 805 N N . ALA A 1 95 ? -0.761 -13.526 -1.285 1.00 91.31 95 ALA A N 1
ATOM 806 C CA . ALA A 1 95 ? -2.019 -13.396 -2.011 1.00 91.31 95 ALA A CA 1
ATOM 807 C C . ALA A 1 95 ? -3.222 -13.632 -1.087 1.00 91.31 95 ALA A C 1
ATOM 809 O O . ALA A 1 95 ? -4.101 -12.780 -1.007 1.00 91.31 95 ALA A O 1
ATOM 810 N N . SER A 1 96 ? -3.207 -14.719 -0.308 1.00 91.94 96 SER A N 1
ATOM 811 C CA . SER A 1 96 ? -4.267 -15.025 0.660 1.00 91.94 96 SER A CA 1
ATOM 812 C C . SER A 1 96 ? -4.410 -13.948 1.745 1.00 91.94 96 SER A C 1
ATOM 814 O O . SER A 1 96 ? -5.525 -13.604 2.138 1.00 91.94 96 SER A O 1
ATOM 816 N N . GLN A 1 97 ? -3.300 -13.372 2.217 1.00 92.31 97 GLN A N 1
ATOM 817 C CA . GLN A 1 97 ? -3.333 -12.274 3.186 1.00 92.31 97 GLN A CA 1
ATOM 818 C C . GLN A 1 97 ? -3.910 -10.987 2.591 1.00 92.31 97 GLN A C 1
ATOM 820 O O . GLN A 1 97 ? -4.715 -10.335 3.254 1.00 92.31 97 GLN A O 1
ATOM 825 N N . ILE A 1 98 ? -3.533 -10.634 1.359 1.00 92.38 98 ILE A N 1
ATOM 826 C CA . ILE A 1 98 ? -4.089 -9.477 0.645 1.00 92.38 98 ILE A CA 1
ATOM 827 C C . ILE A 1 98 ? -5.592 -9.673 0.448 1.00 92.38 98 ILE A C 1
ATOM 829 O O . ILE A 1 98 ? -6.368 -8.807 0.835 1.00 92.38 98 ILE A O 1
ATOM 833 N N . GLU A 1 99 ? -6.011 -10.825 -0.070 1.00 90.00 99 GLU A N 1
ATOM 834 C CA . GLU A 1 99 ? -7.419 -11.168 -0.299 1.00 90.00 99 GLU A CA 1
ATOM 835 C C . GLU A 1 99 ? -8.249 -11.061 0.993 1.00 90.00 99 GLU A C 1
ATOM 837 O O . GLU A 1 99 ? -9.282 -10.386 1.057 1.00 90.00 99 GLU A O 1
ATOM 842 N N . GLY A 1 100 ? -7.738 -11.650 2.078 1.00 89.50 100 GLY A N 1
ATOM 843 C CA . GLY A 1 100 ? -8.384 -11.627 3.387 1.00 89.50 100 GLY A CA 1
ATOM 844 C C . GLY A 1 100 ? -8.435 -10.245 4.046 1.00 89.50 100 GLY A C 1
ATOM 845 O O . GLY A 1 100 ? -9.257 -10.034 4.935 1.00 89.50 100 GLY A O 1
ATOM 846 N N . MET A 1 101 ? -7.567 -9.307 3.658 1.00 91.31 101 MET A N 1
ATOM 847 C CA . MET A 1 101 ? -7.593 -7.926 4.153 1.00 91.31 101 MET A CA 1
ATOM 848 C C . MET A 1 101 ? -8.452 -7.022 3.270 1.00 91.31 101 MET A C 1
ATOM 850 O O . MET A 1 101 ? -9.235 -6.243 3.801 1.00 91.31 101 MET A O 1
ATOM 854 N N . VAL A 1 102 ? -8.377 -7.159 1.946 1.00 89.62 102 VAL A N 1
ATOM 855 C CA . VAL A 1 102 ? -9.214 -6.399 1.002 1.00 89.62 102 VAL A CA 1
ATOM 856 C C . VAL A 1 102 ? -10.694 -6.719 1.201 1.00 89.62 102 VAL A C 1
ATOM 858 O O . VAL A 1 102 ? -11.518 -5.812 1.188 1.00 89.62 102 VAL A O 1
ATOM 861 N N . SER A 1 103 ? -11.046 -7.976 1.489 1.00 85.56 103 SER A N 1
ATOM 862 C CA . SER A 1 103 ? -12.430 -8.344 1.838 1.00 85.56 103 SER A CA 1
ATOM 863 C C . SER A 1 103 ? -12.964 -7.643 3.100 1.00 85.56 103 SER A C 1
ATOM 865 O O . SER A 1 103 ? -14.176 -7.573 3.287 1.00 85.56 103 SER A O 1
ATOM 867 N N . ARG A 1 104 ? -12.088 -7.090 3.955 1.00 87.06 104 ARG A N 1
ATOM 868 C CA . ARG A 1 104 ? -12.458 -6.326 5.163 1.00 87.06 104 ARG A CA 1
ATOM 869 C C . ARG A 1 104 ? -12.476 -4.808 4.951 1.00 87.06 104 ARG A C 1
ATOM 871 O O . ARG A 1 104 ? -13.038 -4.102 5.783 1.00 87.06 104 ARG A O 1
ATOM 878 N N . ASP A 1 105 ? -11.886 -4.314 3.864 1.00 88.62 105 ASP A N 1
ATOM 879 C CA . ASP A 1 105 ? -11.865 -2.902 3.458 1.00 88.62 105 ASP A CA 1
ATOM 880 C C . ASP A 1 105 ? -12.218 -2.809 1.966 1.00 88.62 105 ASP A C 1
ATOM 882 O O . ASP A 1 105 ? -11.362 -2.589 1.111 1.00 88.62 105 ASP A O 1
ATOM 886 N N . LEU A 1 106 ? -13.495 -3.028 1.636 1.00 81.44 106 LEU A N 1
ATOM 887 C CA . LEU A 1 106 ? -13.967 -3.039 0.243 1.00 81.44 106 LEU A CA 1
ATOM 888 C C . LEU A 1 106 ? -13.801 -1.680 -0.449 1.00 81.44 106 LEU A C 1
ATOM 890 O O . LEU A 1 106 ? -13.614 -1.621 -1.667 1.00 81.44 106 LEU A O 1
ATOM 894 N N . ASP A 1 107 ? -13.824 -0.588 0.317 1.00 87.38 107 ASP A N 1
ATOM 895 C CA . ASP A 1 107 ? -13.604 0.760 -0.206 1.00 87.38 107 ASP A CA 1
ATOM 896 C C . ASP A 1 107 ? -12.158 0.971 -0.673 1.00 87.38 107 ASP A C 1
ATOM 898 O O . ASP A 1 107 ? -11.894 1.894 -1.449 1.00 87.38 107 ASP A O 1
ATOM 902 N N . LEU A 1 108 ? -11.228 0.081 -0.301 1.00 88.69 108 LEU A N 1
ATOM 903 C CA . LEU A 1 108 ? -9.898 0.026 -0.897 1.00 88.69 108 LEU A CA 1
ATOM 904 C C . LEU A 1 108 ? -9.980 -0.128 -2.415 1.00 88.69 108 LEU A C 1
ATOM 906 O O . LEU A 1 108 ? -9.239 0.556 -3.109 1.00 88.69 108 LEU A O 1
ATOM 910 N N . LEU A 1 109 ? -10.899 -0.952 -2.932 1.00 86.88 109 LEU A N 1
ATOM 911 C CA . LEU A 1 109 ? -11.051 -1.187 -4.372 1.00 86.88 109 LEU A CA 1
ATOM 912 C C . LEU A 1 109 ? -11.666 0.009 -5.115 1.00 86.88 109 LEU A C 1
ATOM 914 O O . LEU A 1 109 ? -11.470 0.168 -6.318 1.00 86.88 109 LEU A O 1
ATOM 918 N N . ARG A 1 110 ? -12.383 0.881 -4.400 1.00 86.44 110 ARG A N 1
ATOM 919 C CA . ARG A 1 110 ? -13.173 1.979 -4.977 1.00 86.44 110 ARG A CA 1
ATOM 920 C C . ARG A 1 110 ? -12.418 3.296 -5.116 1.00 86.44 110 ARG A C 1
ATOM 922 O O . ARG A 1 110 ? -12.976 4.252 -5.650 1.00 86.44 110 ARG A O 1
ATOM 929 N N . VAL A 1 111 ? -11.169 3.368 -4.658 1.00 89.31 111 VAL A N 1
ATOM 930 C CA . VAL A 1 111 ? -10.383 4.603 -4.762 1.00 89.31 111 VAL A CA 1
ATOM 931 C C . VAL A 1 111 ? -10.157 5.004 -6.224 1.00 89.31 111 VAL A C 1
ATOM 933 O O . VAL A 1 111 ? -10.013 4.153 -7.111 1.00 89.31 111 VAL A O 1
ATOM 936 N N . SER A 1 112 ? -10.078 6.315 -6.472 1.00 89.00 112 SER A N 1
ATOM 937 C CA . SER A 1 112 ? -9.837 6.907 -7.800 1.00 89.00 112 SER A CA 1
ATOM 938 C C . SER A 1 112 ? -8.642 6.263 -8.505 1.00 89.00 112 SER A C 1
ATOM 940 O O . SER A 1 112 ? -8.709 5.943 -9.694 1.00 89.00 112 SER A O 1
ATOM 942 N N . ARG A 1 113 ? -7.586 5.983 -7.737 1.00 91.31 113 ARG A N 1
ATOM 943 C CA . ARG A 1 113 ? -6.353 5.351 -8.197 1.00 91.31 113 ARG A CA 1
ATOM 944 C C . ARG A 1 113 ? -6.583 4.014 -8.905 1.00 91.31 113 ARG A C 1
ATOM 946 O O . ARG A 1 113 ? -6.041 3.814 -9.989 1.00 91.31 113 ARG A O 1
ATOM 953 N N . ILE A 1 114 ? -7.419 3.129 -8.356 1.00 90.31 114 ILE A N 1
ATOM 954 C CA . ILE A 1 114 ? -7.723 1.830 -8.983 1.00 90.31 114 ILE A CA 1
ATOM 955 C C . ILE A 1 114 ? -8.568 2.024 -10.233 1.00 90.31 114 ILE A C 1
ATOM 957 O O . ILE A 1 114 ? -8.316 1.395 -11.264 1.00 90.31 114 ILE A O 1
ATOM 961 N N . ARG A 1 115 ? -9.537 2.944 -10.192 1.00 86.75 115 ARG A N 1
ATOM 962 C CA . ARG A 1 115 ? -10.341 3.276 -11.373 1.00 86.75 115 ARG A CA 1
ATOM 963 C C . ARG A 1 115 ? -9.458 3.731 -12.537 1.00 86.75 115 ARG A C 1
ATOM 965 O O . ARG A 1 115 ? -9.664 3.253 -13.649 1.00 86.75 115 ARG A O 1
ATOM 972 N N . MET A 1 116 ? -8.455 4.571 -12.282 1.00 87.56 116 MET A N 1
ATOM 973 C CA . MET A 1 116 ? -7.565 5.118 -13.313 1.00 87.56 116 MET A CA 1
ATOM 974 C C . MET A 1 116 ? -6.472 4.138 -13.762 1.00 87.56 116 MET A C 1
ATOM 976 O O . MET A 1 116 ? -6.335 3.885 -14.954 1.00 87.56 116 MET A O 1
ATOM 980 N N . TYR A 1 117 ? -5.714 3.567 -12.824 1.00 88.50 117 TYR A N 1
ATOM 981 C CA . TYR A 1 117 ? -4.482 2.817 -13.124 1.00 88.50 117 TYR A CA 1
ATOM 982 C C . TYR A 1 117 ? -4.620 1.304 -12.984 1.00 88.50 117 TYR A C 1
ATOM 984 O O . TYR A 1 117 ? -3.723 0.571 -13.391 1.00 88.50 117 TYR A O 1
ATOM 992 N N . GLY A 1 118 ? -5.741 0.847 -12.430 1.00 90.31 118 GLY A N 1
ATOM 993 C CA . GLY A 1 118 ? -5.975 -0.560 -12.149 1.00 90.31 118 GLY A CA 1
ATOM 994 C C . GLY A 1 118 ? -5.509 -1.001 -10.767 1.00 90.31 118 GLY A C 1
ATOM 995 O O . GLY A 1 118 ? -5.066 -0.192 -9.946 1.00 90.31 118 GLY A O 1
ATOM 996 N N . LEU A 1 119 ? -5.646 -2.296 -10.502 1.00 91.19 119 LEU A N 1
ATOM 997 C CA . LEU A 1 119 ? -5.193 -2.921 -9.266 1.00 91.19 119 LEU A CA 1
ATOM 998 C C . LEU A 1 119 ? -3.665 -2.807 -9.150 1.00 91.19 119 LEU A C 1
ATOM 1000 O O . LEU A 1 119 ? -2.954 -3.051 -10.131 1.00 91.19 119 LEU A O 1
ATOM 1004 N N . PRO A 1 120 ? -3.127 -2.455 -7.968 1.00 92.81 120 PRO A N 1
ATOM 1005 C CA . PRO A 1 120 ? -1.686 -2.380 -7.808 1.00 92.81 120 PRO A CA 1
ATOM 1006 C C . PRO A 1 120 ? -1.014 -3.740 -8.026 1.00 92.81 120 PRO A C 1
ATOM 1008 O O . PRO A 1 120 ? -1.452 -4.762 -7.491 1.00 92.81 120 PRO A O 1
ATOM 1011 N N . THR A 1 121 ? 0.086 -3.756 -8.779 1.00 92.38 121 THR A N 1
ATOM 1012 C CA . THR A 1 121 ? 0.903 -4.964 -8.954 1.00 92.38 121 THR A CA 1
ATOM 1013 C C . THR A 1 121 ? 1.587 -5.315 -7.634 1.00 92.38 121 THR A C 1
ATOM 1015 O O . THR A 1 121 ? 2.065 -4.432 -6.932 1.00 92.38 121 THR A O 1
ATOM 1018 N N . VAL A 1 122 ? 1.682 -6.599 -7.291 1.00 93.81 122 VAL A N 1
ATOM 1019 C CA . VAL A 1 122 ? 2.418 -7.049 -6.101 1.00 93.81 122 VAL A CA 1
ATOM 1020 C C . VAL A 1 122 ? 3.800 -7.538 -6.518 1.00 93.81 122 VAL A C 1
ATOM 1022 O O . VAL A 1 122 ? 3.915 -8.485 -7.293 1.00 93.81 122 VAL A O 1
ATOM 1025 N N . ILE A 1 123 ? 4.849 -6.919 -5.980 1.00 92.88 123 ILE A N 1
ATOM 1026 C CA . ILE A 1 123 ? 6.235 -7.354 -6.152 1.00 92.88 123 ILE A CA 1
ATOM 1027 C C . ILE A 1 123 ? 6.775 -7.809 -4.799 1.00 92.88 123 ILE A C 1
ATOM 1029 O O . ILE A 1 123 ? 6.832 -7.044 -3.833 1.00 92.88 123 ILE A O 1
ATOM 1033 N N . MET A 1 124 ? 7.208 -9.066 -4.746 1.00 90.75 124 MET A N 1
ATOM 1034 C CA . MET A 1 124 ? 7.989 -9.572 -3.624 1.00 90.75 124 MET A CA 1
ATOM 1035 C C . MET A 1 124 ? 9.426 -9.087 -3.761 1.00 90.75 124 MET A C 1
ATOM 1037 O O . MET A 1 124 ? 10.046 -9.267 -4.809 1.00 90.75 124 MET A O 1
ATOM 1041 N N . VAL A 1 125 ? 9.959 -8.490 -2.703 1.00 88.56 125 VAL A N 1
ATOM 1042 C CA . VAL A 1 125 ? 11.306 -7.914 -2.712 1.00 88.56 125 VAL A CA 1
ATOM 1043 C C . VAL A 1 125 ? 12.208 -8.626 -1.706 1.00 88.56 125 VAL A C 1
ATOM 1045 O O . VAL A 1 125 ? 11.761 -8.959 -0.602 1.00 88.56 125 VAL A O 1
ATOM 1048 N N . PRO A 1 126 ? 13.480 -8.879 -2.057 1.00 84.38 126 PRO A N 1
ATOM 1049 C CA . PRO A 1 126 ? 14.433 -9.441 -1.114 1.00 84.38 126 PRO A CA 1
ATOM 1050 C C . PRO A 1 126 ? 14.690 -8.461 0.035 1.00 84.38 126 PRO A C 1
ATOM 1052 O O . PRO A 1 126 ? 14.756 -7.248 -0.168 1.00 84.38 126 PRO A O 1
ATOM 1055 N N . GLY A 1 127 ? 14.854 -9.004 1.240 1.00 80.44 127 GLY A N 1
ATOM 1056 C CA . GLY A 1 127 ? 15.119 -8.240 2.455 1.00 80.44 127 GLY A CA 1
ATOM 1057 C C . GLY A 1 127 ? 13.995 -8.318 3.486 1.00 80.44 127 GLY A C 1
ATOM 1058 O O . GLY A 1 127 ? 13.159 -9.228 3.470 1.00 80.44 127 GLY A O 1
ATOM 1059 N N . GLN A 1 128 ? 14.021 -7.360 4.410 1.00 83.69 128 GLN A N 1
ATOM 1060 C CA . GLN A 1 128 ? 13.177 -7.309 5.602 1.00 83.69 128 GLN A CA 1
ATOM 1061 C C . GLN A 1 128 ? 12.605 -5.908 5.826 1.00 83.69 128 GLN A C 1
ATOM 1063 O O . GLN A 1 128 ? 13.224 -4.913 5.452 1.00 83.69 128 GLN A O 1
ATOM 1068 N N . GLY A 1 129 ? 11.443 -5.822 6.471 1.00 85.69 129 GLY A N 1
ATOM 1069 C CA . GLY A 1 129 ? 10.815 -4.543 6.798 1.00 85.69 129 GLY A CA 1
ATOM 1070 C C . GLY A 1 129 ? 9.296 -4.628 6.860 1.00 85.69 129 GLY A C 1
ATOM 1071 O O . GLY A 1 129 ? 8.730 -5.691 7.124 1.00 85.69 129 GLY A O 1
ATOM 1072 N N . TYR A 1 130 ? 8.659 -3.481 6.629 1.00 90.81 130 TYR A N 1
ATOM 1073 C CA . TYR A 1 130 ? 7.224 -3.382 6.374 1.00 90.81 130 TYR A CA 1
ATOM 1074 C C . TYR A 1 130 ? 6.960 -3.246 4.879 1.00 90.81 130 TYR A C 1
ATOM 1076 O O . TYR A 1 130 ? 7.788 -2.718 4.140 1.00 90.81 130 TYR A O 1
ATOM 1084 N N . GLY A 1 131 ? 5.781 -3.678 4.452 1.00 92.88 131 GLY A N 1
ATOM 1085 C CA . GLY A 1 131 ? 5.339 -3.510 3.086 1.00 92.88 131 GLY A CA 1
ATOM 1086 C C . GLY A 1 131 ? 4.984 -2.054 2.850 1.00 92.88 131 GLY A C 1
ATOM 1087 O O . GLY A 1 131 ? 4.606 -1.329 3.773 1.00 92.88 131 GLY A O 1
ATOM 1088 N N . THR A 1 132 ? 5.113 -1.622 1.606 1.00 94.88 132 THR A N 1
ATOM 1089 C CA . THR A 1 132 ? 4.752 -0.266 1.200 1.00 94.88 132 THR A CA 1
ATOM 1090 C C . THR A 1 132 ? 4.157 -0.272 -0.186 1.00 94.88 132 THR A C 1
ATOM 1092 O O . THR A 1 132 ? 4.381 -1.185 -0.978 1.00 94.88 132 THR A O 1
ATOM 1095 N N . TYR A 1 133 ? 3.405 0.767 -0.476 1.00 96.06 133 TYR A N 1
ATOM 1096 C CA . TYR A 1 133 ? 2.940 1.088 -1.802 1.00 96.06 133 TYR A CA 1
ATOM 1097 C C . TYR A 1 133 ? 3.870 2.126 -2.445 1.00 96.06 133 TYR A C 1
ATOM 1099 O O . TYR A 1 133 ? 4.348 3.034 -1.769 1.00 96.06 133 TYR A O 1
ATOM 1107 N N . ASP A 1 134 ? 4.153 1.957 -3.734 1.00 94.69 134 ASP A N 1
ATOM 1108 C CA . ASP A 1 134 ? 4.861 2.925 -4.565 1.00 94.69 134 ASP A CA 1
ATOM 1109 C C . ASP A 1 134 ? 3.869 3.604 -5.515 1.00 94.69 134 ASP A C 1
ATOM 1111 O O . ASP A 1 134 ? 3.326 2.995 -6.447 1.00 94.69 134 ASP A O 1
ATOM 1115 N N . TRP A 1 135 ? 3.652 4.897 -5.272 1.00 91.31 135 TRP A N 1
ATOM 1116 C CA . TRP A 1 135 ? 2.765 5.747 -6.059 1.00 91.31 135 TRP A CA 1
ATOM 1117 C C . TRP A 1 135 ? 3.265 5.993 -7.487 1.00 91.31 135 TRP A C 1
ATOM 1119 O O . TRP A 1 135 ? 2.466 6.353 -8.349 1.00 91.31 135 TRP A O 1
ATOM 1129 N N . SER A 1 136 ? 4.551 5.816 -7.785 1.00 90.19 136 SER A N 1
ATOM 1130 C CA . SER A 1 136 ? 5.090 6.120 -9.117 1.00 90.19 136 SER A CA 1
ATOM 1131 C C . SER A 1 136 ? 4.582 5.158 -10.195 1.00 90.19 136 SER A C 1
ATOM 1133 O O . SER A 1 136 ? 4.261 5.588 -11.301 1.00 90.19 136 SER A O 1
ATOM 1135 N N . ASP A 1 137 ? 4.439 3.873 -9.867 1.00 89.69 137 ASP A N 1
ATOM 1136 C CA . ASP A 1 137 ? 4.083 2.826 -10.829 1.00 89.69 137 ASP A CA 1
ATOM 1137 C C . ASP A 1 137 ? 2.932 1.912 -10.378 1.00 89.69 137 ASP A C 1
ATOM 1139 O O . ASP A 1 137 ? 2.642 0.920 -11.052 1.00 89.69 137 ASP A O 1
ATOM 1143 N N . ASN A 1 138 ? 2.230 2.290 -9.301 1.00 93.19 138 ASN A N 1
ATOM 1144 C CA . ASN A 1 138 ? 1.076 1.571 -8.757 1.00 93.19 138 ASN A CA 1
ATOM 1145 C C . ASN A 1 138 ? 1.444 0.144 -8.316 1.00 93.19 138 ASN A C 1
ATOM 1147 O O . ASN A 1 138 ? 0.878 -0.834 -8.806 1.00 93.19 138 ASN A O 1
ATOM 1151 N N . THR A 1 139 ? 2.407 0.026 -7.398 1.00 94.88 139 THR A N 1
ATOM 1152 C CA . THR A 1 139 ? 2.952 -1.275 -6.980 1.00 94.88 139 THR A CA 1
ATOM 1153 C C . THR A 1 139 ? 2.985 -1.428 -5.464 1.00 94.88 139 THR A C 1
ATOM 1155 O O . THR A 1 139 ? 3.489 -0.562 -4.757 1.00 94.88 139 THR A O 1
ATOM 1158 N N . PHE A 1 140 ? 2.536 -2.573 -4.957 1.00 95.94 140 PHE A N 1
ATOM 1159 C CA . PHE A 1 140 ? 2.838 -3.033 -3.606 1.00 95.94 140 PHE A CA 1
ATOM 1160 C C . PHE A 1 140 ? 4.196 -3.726 -3.568 1.00 95.94 140 PHE A C 1
ATOM 1162 O O . PHE A 1 140 ? 4.417 -4.725 -4.251 1.00 95.94 140 PHE A O 1
ATOM 1169 N N . LEU A 1 141 ? 5.093 -3.228 -2.727 1.00 94.56 141 LEU A N 1
ATOM 1170 C CA . LEU A 1 141 ? 6.381 -3.838 -2.439 1.00 94.56 141 LEU A CA 1
ATOM 1171 C C . LEU A 1 141 ? 6.280 -4.577 -1.109 1.00 94.56 141 LEU A C 1
ATOM 1173 O O . LEU A 1 141 ? 6.090 -3.958 -0.059 1.00 94.56 141 LEU A O 1
ATOM 1177 N N . ILE A 1 142 ? 6.400 -5.903 -1.158 1.00 93.12 142 ILE A N 1
ATOM 1178 C CA . ILE A 1 142 ? 6.257 -6.775 0.010 1.00 93.12 142 ILE A CA 1
ATOM 1179 C C . ILE A 1 142 ? 7.595 -7.475 0.282 1.00 93.12 142 ILE A C 1
ATOM 1181 O O . ILE A 1 142 ? 7.981 -8.365 -0.481 1.00 93.12 142 ILE A O 1
ATOM 1185 N N . PRO A 1 143 ? 8.329 -7.091 1.345 1.00 89.06 143 PRO A N 1
ATOM 1186 C CA . PRO A 1 143 ? 9.530 -7.799 1.780 1.00 89.06 143 PRO A CA 1
ATOM 1187 C C . PRO A 1 143 ? 9.276 -9.288 2.018 1.00 89.06 143 PRO A C 1
ATOM 1189 O O . PRO A 1 143 ? 8.286 -9.651 2.655 1.00 89.06 143 PRO A O 1
ATOM 1192 N N . LEU A 1 144 ? 10.182 -10.146 1.540 1.00 85.81 144 LEU A N 1
ATOM 1193 C CA . LEU A 1 144 ? 10.079 -11.598 1.715 1.00 85.81 144 LEU A CA 1
ATOM 1194 C C . LEU A 1 144 ? 10.126 -12.016 3.185 1.00 85.81 144 LEU A C 1
ATOM 1196 O O . LEU A 1 144 ? 9.395 -12.927 3.574 1.00 85.81 144 LEU A O 1
ATOM 1200 N N . ALA A 1 145 ? 10.957 -11.362 4.000 1.00 79.31 145 ALA A N 1
ATOM 1201 C CA . ALA A 1 145 ? 10.948 -11.574 5.438 1.00 79.31 145 ALA A CA 1
ATOM 1202 C C . ALA A 1 145 ? 10.161 -10.488 6.159 1.00 79.31 145 ALA A C 1
ATOM 1204 O O . ALA A 1 145 ? 10.348 -9.286 5.964 1.00 79.31 145 ALA A O 1
ATOM 1205 N N . SER A 1 146 ? 9.315 -10.937 7.074 1.00 71.69 146 SER A N 1
ATOM 1206 C CA . SER A 1 146 ? 8.640 -10.050 8.002 1.00 71.69 146 SER A CA 1
ATOM 1207 C C . SER A 1 146 ? 9.536 -9.720 9.189 1.00 71.69 146 SER A C 1
ATOM 1209 O O . SER A 1 146 ? 10.053 -10.610 9.859 1.00 71.69 146 SER A O 1
ATOM 1211 N N . ALA A 1 147 ? 9.588 -8.434 9.527 1.00 66.25 147 ALA A N 1
ATOM 1212 C CA . ALA A 1 147 ? 10.199 -7.932 10.752 1.00 66.25 147 ALA A CA 1
ATOM 1213 C C . ALA A 1 147 ? 9.596 -8.528 12.039 1.00 66.25 147 ALA A C 1
ATOM 1215 O O . ALA A 1 147 ? 10.293 -8.736 13.030 1.00 66.25 147 ALA A O 1
ATOM 1216 N N . HIS A 1 148 ? 8.276 -8.752 12.044 1.00 72.62 148 HIS A N 1
ATOM 1217 C CA . HIS A 1 148 ? 7.521 -9.083 13.257 1.00 72.62 148 HIS A CA 1
ATOM 1218 C C . HIS A 1 148 ? 6.366 -10.057 12.997 1.00 72.62 148 HIS A C 1
ATOM 1220 O O . HIS A 1 148 ? 6.298 -11.115 13.609 1.00 72.62 148 HIS A O 1
ATOM 1226 N N . ASN A 1 149 ? 5.449 -9.691 12.095 1.00 80.31 149 ASN A N 1
ATOM 1227 C CA . ASN A 1 149 ? 4.305 -10.500 11.679 1.00 80.31 149 ASN A CA 1
ATOM 1228 C C . ASN A 1 149 ? 4.065 -10.313 10.170 1.00 80.31 149 ASN A C 1
ATOM 1230 O O . ASN A 1 149 ? 4.009 -9.178 9.690 1.00 80.31 149 ASN A O 1
ATOM 1234 N N . HIS A 1 150 ? 3.870 -11.414 9.445 1.00 83.00 150 HIS A N 1
ATOM 1235 C CA . HIS A 1 150 ? 3.510 -11.422 8.029 1.00 83.00 150 HIS A CA 1
ATOM 1236 C C . HIS A 1 150 ? 2.269 -10.573 7.728 1.00 83.00 150 HIS A C 1
ATOM 1238 O O . HIS A 1 150 ? 2.289 -9.775 6.796 1.00 83.00 150 HIS A O 1
ATOM 1244 N N . GLU A 1 151 ? 1.224 -10.655 8.561 1.00 88.62 151 GLU A N 1
ATOM 1245 C CA . GLU A 1 151 ? 0.025 -9.828 8.368 1.00 88.62 151 GLU A CA 1
ATOM 1246 C C . GLU A 1 151 ? 0.349 -8.334 8.485 1.00 88.62 151 GLU A C 1
ATOM 1248 O O . GLU A 1 151 ? -0.215 -7.508 7.775 1.00 88.62 151 GLU A O 1
ATOM 1253 N N . LYS A 1 152 ? 1.292 -7.971 9.361 1.00 89.88 152 LYS A N 1
ATOM 1254 C CA . LYS A 1 152 ? 1.709 -6.577 9.531 1.00 89.88 152 LYS A CA 1
ATOM 1255 C C . LYS A 1 152 ? 2.414 -6.051 8.286 1.00 89.88 152 LYS A C 1
ATOM 1257 O O . LYS A 1 152 ? 2.224 -4.894 7.933 1.00 89.88 152 LYS A O 1
ATOM 1262 N N . ASN A 1 153 ? 3.184 -6.899 7.611 1.00 89.19 153 ASN A N 1
ATOM 1263 C CA . ASN A 1 153 ? 3.861 -6.560 6.366 1.00 89.19 153 ASN A CA 1
ATOM 1264 C C . ASN A 1 153 ? 2.852 -6.142 5.280 1.00 89.19 153 ASN A C 1
ATOM 1266 O O . ASN A 1 153 ? 2.936 -5.041 4.740 1.00 89.19 153 ASN A O 1
ATOM 1270 N N . VAL A 1 154 ? 1.845 -6.988 5.043 1.00 92.81 154 VAL A N 1
ATOM 1271 C CA . VAL A 1 154 ? 0.786 -6.740 4.054 1.00 92.81 154 VAL A CA 1
ATOM 1272 C C . VAL A 1 154 ? -0.099 -5.560 4.459 1.00 92.81 154 VAL A C 1
ATOM 1274 O O . VAL A 1 154 ? -0.352 -4.674 3.647 1.00 92.81 154 VAL A O 1
ATOM 1277 N N . ALA A 1 155 ? -0.517 -5.486 5.723 1.00 94.69 155 ALA A N 1
ATOM 1278 C CA . ALA A 1 155 ? -1.378 -4.404 6.194 1.00 94.69 155 ALA A CA 1
ATOM 1279 C C . ALA A 1 155 ? -0.718 -3.021 6.084 1.00 94.69 155 ALA A C 1
ATOM 1281 O O . ALA A 1 155 ? -1.406 -2.043 5.807 1.00 94.69 155 ALA A O 1
ATOM 1282 N N . TYR A 1 156 ? 0.604 -2.922 6.269 1.00 94.88 156 TYR A N 1
ATOM 1283 C CA . TYR A 1 156 ? 1.331 -1.667 6.056 1.00 94.88 156 TYR A CA 1
ATOM 1284 C C . TYR A 1 156 ? 1.359 -1.262 4.575 1.00 94.88 156 TYR A C 1
ATOM 1286 O O . TYR A 1 156 ? 1.188 -0.082 4.268 1.00 94.88 156 TYR A O 1
ATOM 1294 N N . ALA A 1 157 ? 1.485 -2.218 3.649 1.00 95.44 157 ALA A N 1
ATOM 1295 C CA . ALA A 1 157 ? 1.376 -1.928 2.219 1.00 95.44 157 ALA A CA 1
ATOM 1296 C C . ALA A 1 157 ? -0.022 -1.397 1.858 1.00 95.44 157 ALA A C 1
ATOM 1298 O O . ALA A 1 157 ? -0.148 -0.383 1.180 1.00 95.44 157 ALA A O 1
ATOM 1299 N N . LEU A 1 158 ? -1.082 -2.016 2.384 1.00 96.06 158 LEU A N 1
ATOM 1300 C CA . LEU A 1 158 ? -2.452 -1.533 2.182 1.00 96.06 158 LEU A CA 1
ATOM 1301 C C . LEU A 1 158 ? -2.687 -0.165 2.848 1.00 96.06 158 LEU A C 1
ATOM 1303 O O . LEU A 1 158 ? -3.311 0.714 2.257 1.00 96.06 158 LEU A O 1
ATOM 1307 N N . GLY A 1 159 ? -2.141 0.048 4.047 1.00 96.12 159 GLY A N 1
ATOM 1308 C CA . GLY A 1 159 ? -2.237 1.317 4.769 1.00 96.12 159 GLY A CA 1
ATOM 1309 C C . GLY A 1 159 ? -1.527 2.467 4.053 1.00 96.12 159 GLY A C 1
ATOM 1310 O O . GLY A 1 159 ? -2.092 3.551 3.940 1.00 96.12 159 GLY A O 1
ATOM 1311 N N . THR A 1 160 ? -0.325 2.234 3.518 1.00 96.19 160 THR A N 1
ATOM 1312 C CA . THR A 1 160 ? 0.394 3.221 2.686 1.00 96.19 160 THR A CA 1
ATOM 1313 C C . THR A 1 160 ? -0.388 3.542 1.418 1.00 96.19 160 THR A C 1
ATOM 1315 O O . THR A 1 160 ? -0.573 4.711 1.103 1.00 96.19 160 THR A O 1
ATOM 1318 N N . PHE A 1 161 ? -0.975 2.542 0.757 1.00 96.50 161 PHE A N 1
ATOM 1319 C CA . PHE A 1 161 ? -1.848 2.779 -0.393 1.00 96.50 161 PHE A CA 1
ATOM 1320 C C . PHE A 1 161 ? -3.083 3.615 -0.061 1.00 96.50 161 PHE A C 1
ATOM 1322 O O . PHE A 1 161 ? -3.388 4.554 -0.796 1.00 96.50 161 PHE A O 1
ATOM 1329 N N . ARG A 1 162 ? -3.786 3.312 1.040 1.00 95.06 162 ARG A N 1
ATOM 1330 C CA . ARG A 1 162 ? -4.945 4.107 1.479 1.00 95.06 162 ARG A CA 1
ATOM 1331 C C . ARG A 1 162 ? -4.536 5.536 1.810 1.00 95.06 162 ARG A C 1
ATOM 1333 O O . ARG A 1 162 ? -5.253 6.461 1.453 1.00 95.06 162 ARG A O 1
ATOM 1340 N N . TRP A 1 163 ? -3.385 5.718 2.450 1.00 95.25 163 TRP A N 1
ATOM 1341 C CA . TRP A 1 163 ? -2.869 7.039 2.782 1.00 95.25 163 TRP A CA 1
ATOM 1342 C C . TRP A 1 163 ? -2.480 7.842 1.540 1.00 95.25 163 TRP A C 1
ATOM 1344 O O . TRP A 1 163 ? -2.892 8.991 1.402 1.00 95.25 163 TRP A O 1
ATOM 1354 N N . ASP A 1 164 ? -1.728 7.254 0.616 1.00 94.25 164 ASP A N 1
ATOM 1355 C CA . ASP A 1 164 ? -1.225 7.963 -0.562 1.00 94.25 164 ASP A CA 1
ATOM 1356 C C . ASP A 1 164 ? -2.331 8.207 -1.598 1.00 94.25 164 ASP A C 1
ATOM 1358 O O . ASP A 1 164 ? -2.354 9.264 -2.220 1.00 94.25 164 ASP A O 1
ATOM 1362 N N . SER A 1 165 ? -3.306 7.295 -1.704 1.00 93.69 165 SER A N 1
ATOM 1363 C CA . SER A 1 165 ? -4.472 7.415 -2.602 1.00 93.69 165 SER A CA 1
ATOM 1364 C C . SER A 1 165 ? -5.617 8.260 -2.061 1.00 93.69 165 SER A C 1
ATOM 1366 O O . SER A 1 165 ? -6.642 8.397 -2.725 1.00 93.69 165 SER A O 1
ATOM 1368 N N . ASP A 1 166 ? -5.459 8.838 -0.874 1.00 92.44 166 ASP A N 1
ATOM 1369 C CA . ASP A 1 166 ? -6.411 9.788 -0.304 1.00 92.44 166 ASP A CA 1
ATOM 1370 C C . ASP A 1 166 ? -6.231 11.181 -0.936 1.00 92.44 166 ASP A C 1
ATOM 1372 O O . ASP A 1 166 ? -5.700 12.102 -0.304 1.00 92.44 166 ASP A O 1
ATOM 1376 N N . GLU A 1 167 ? -6.619 11.292 -2.212 1.00 87.38 167 GLU A N 1
ATOM 1377 C CA . GLU A 1 167 ? -6.533 12.505 -3.043 1.00 87.38 167 GLU A CA 1
ATOM 1378 C C . GLU A 1 167 ? -7.417 13.634 -2.489 1.00 87.38 167 GLU A C 1
ATOM 1380 O O . GLU A 1 167 ? -6.941 14.754 -2.311 1.00 87.38 167 GLU A O 1
ATOM 1385 N N . ASP A 1 168 ? -8.655 13.313 -2.092 1.00 88.62 168 ASP A N 1
ATOM 1386 C CA . ASP A 1 168 ? -9.610 14.258 -1.483 1.00 88.62 168 ASP A CA 1
ATOM 1387 C C . ASP A 1 168 ? -9.289 14.584 -0.013 1.00 88.62 168 ASP A C 1
ATOM 1389 O O . ASP A 1 168 ? -9.991 15.354 0.647 1.00 88.62 168 ASP A O 1
ATOM 1393 N N . ARG A 1 169 ? -8.214 13.991 0.524 1.00 91.25 169 ARG A N 1
ATOM 1394 C CA . ARG A 1 169 ? -7.743 14.151 1.906 1.00 91.25 169 ARG A CA 1
ATOM 1395 C C . ARG A 1 169 ? -8.773 13.770 2.978 1.00 91.25 169 ARG A C 1
ATOM 1397 O O . ARG A 1 169 ? -8.650 14.206 4.125 1.00 91.25 169 ARG A O 1
ATOM 1404 N N . ALA A 1 170 ? -9.783 12.970 2.644 1.00 91.56 170 ALA A N 1
ATOM 1405 C CA . ALA A 1 170 ? -10.838 12.574 3.570 1.00 91.56 170 ALA A CA 1
ATOM 1406 C C . ALA A 1 170 ? -10.275 11.774 4.758 1.00 91.56 170 ALA A C 1
ATOM 1408 O O . ALA A 1 170 ? -10.642 12.029 5.910 1.00 91.56 170 ALA A O 1
ATOM 1409 N N . ILE A 1 171 ? -9.340 10.856 4.493 1.00 93.38 171 ILE A N 1
ATOM 1410 C CA . ILE A 1 171 ? -8.655 10.064 5.524 1.00 93.38 171 ILE A CA 1
ATOM 1411 C C . ILE A 1 171 ? -7.731 10.967 6.342 1.00 93.38 171 ILE A C 1
ATOM 1413 O O . ILE A 1 171 ? -7.837 11.009 7.570 1.00 93.38 171 ILE A O 1
ATOM 1417 N N . LYS A 1 172 ? -6.845 11.708 5.667 1.00 94.38 172 LYS A N 1
ATOM 1418 C CA . LYS A 1 172 ? -5.818 12.551 6.294 1.00 94.38 172 LYS A CA 1
ATOM 1419 C C . LYS A 1 172 ? -6.442 13.595 7.217 1.00 94.38 172 LYS A C 1
ATOM 1421 O O . LYS A 1 172 ? -6.059 13.673 8.382 1.00 94.38 172 LYS A O 1
ATOM 1426 N N . ASN A 1 173 ? -7.438 14.335 6.727 1.00 93.88 173 ASN A N 1
ATOM 1427 C CA . ASN A 1 173 ? -8.092 15.400 7.487 1.00 93.88 173 ASN A CA 1
ATOM 1428 C C . ASN A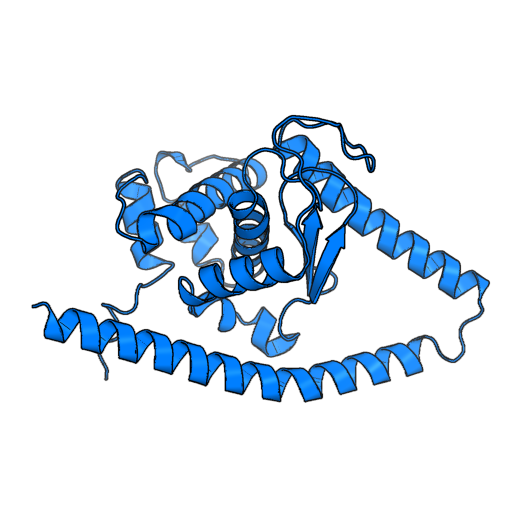 1 173 ? -8.843 14.830 8.700 1.00 93.88 173 ASN A C 1
ATOM 1430 O O . ASN A 1 173 ? -8.718 15.352 9.804 1.00 93.88 173 ASN A O 1
ATOM 1434 N N . SER A 1 174 ? -9.577 13.725 8.534 1.00 93.25 174 SER A N 1
ATOM 1435 C CA . SER A 1 174 ? -10.315 13.100 9.642 1.00 93.25 174 SER A CA 1
ATOM 1436 C C . SER A 1 174 ? -9.380 12.539 10.718 1.00 93.25 174 SER A C 1
ATOM 1438 O O . SER A 1 174 ? -9.647 12.667 11.913 1.00 93.25 174 SER A O 1
ATOM 1440 N N . TYR A 1 175 ? -8.264 11.932 10.306 1.00 95.38 175 TYR A N 1
ATOM 1441 C CA . TYR A 1 175 ? -7.295 11.321 11.215 1.00 95.38 175 TYR A CA 1
ATOM 1442 C C . TYR A 1 175 ? -6.443 12.358 11.968 1.00 95.38 175 TYR A C 1
ATOM 1444 O O . TYR A 1 175 ? -6.083 12.131 13.126 1.00 95.38 175 TYR A O 1
ATOM 1452 N N . GLU A 1 176 ? -6.159 13.511 11.356 1.00 94.25 176 GLU A N 1
ATOM 1453 C CA . GLU A 1 176 ? -5.440 14.632 11.981 1.00 94.25 176 GLU A CA 1
ATOM 1454 C C . GLU A 1 176 ? -6.238 15.298 13.119 1.00 94.25 176 GLU A C 1
ATOM 1456 O O . GLU A 1 176 ? -5.654 15.803 14.080 1.00 94.25 176 GLU A O 1
ATOM 1461 N N . LEU A 1 177 ? -7.575 15.258 13.057 1.00 92.69 177 LEU A N 1
ATOM 1462 C CA . LEU A 1 177 ? -8.449 15.868 14.068 1.00 92.69 177 LEU A CA 1
ATOM 1463 C C . LEU A 1 177 ? -8.436 15.144 15.425 1.00 92.69 177 LEU A C 1
ATOM 1465 O O . LEU A 1 177 ? -8.790 15.765 16.440 1.00 92.69 177 LEU A O 1
ATOM 1469 N N . ILE A 1 178 ? -8.009 13.874 15.450 1.00 94.69 178 ILE A N 1
ATOM 1470 C CA . ILE A 1 178 ? -7.834 13.067 16.668 1.00 94.69 178 ILE A CA 1
ATOM 1471 C C . ILE A 1 178 ? -6.841 13.770 17.593 1.00 94.69 178 ILE A C 1
ATOM 1473 O O . ILE A 1 178 ? -5.771 14.200 17.157 1.00 94.69 178 ILE A O 1
ATOM 1477 N N . LYS A 1 179 ? -7.177 13.893 18.881 1.00 92.50 179 LYS A N 1
ATOM 1478 C CA . LYS A 1 179 ? -6.423 14.733 19.820 1.00 92.50 179 LYS A CA 1
ATOM 1479 C C . LYS A 1 179 ? -4.941 14.354 19.889 1.00 92.50 179 LYS A C 1
ATOM 1481 O O . LYS A 1 179 ? -4.091 15.242 19.872 1.00 92.50 179 LYS A O 1
ATOM 1486 N N . GLU A 1 180 ? -4.631 13.060 19.909 1.00 91.50 180 GLU A N 1
ATOM 1487 C CA . GLU A 1 180 ? -3.271 12.511 19.966 1.00 91.50 180 GLU A CA 1
ATOM 1488 C C . GLU A 1 180 ? -2.473 12.714 18.670 1.00 91.50 180 GLU A C 1
ATOM 1490 O O . GLU A 1 180 ? -1.253 12.547 18.661 1.00 91.50 180 GLU A O 1
ATOM 1495 N N . ASN A 1 181 ? -3.147 13.046 17.569 1.00 94.38 181 ASN A N 1
ATOM 1496 C CA . ASN A 1 181 ? -2.538 13.247 16.258 1.00 94.38 181 ASN A CA 1
ATOM 1497 C C . ASN A 1 181 ? -2.299 14.716 15.918 1.00 94.38 181 ASN A C 1
ATOM 1499 O O . ASN A 1 181 ? -1.496 15.009 15.028 1.00 94.38 181 ASN A O 1
ATOM 1503 N N . ARG A 1 182 ? -2.932 15.638 16.649 1.00 89.25 182 ARG A N 1
ATOM 1504 C CA . ARG A 1 182 ? -2.747 17.075 16.445 1.00 89.25 182 ARG A CA 1
ATOM 1505 C C . ARG A 1 182 ? -1.272 17.443 16.580 1.00 89.25 182 ARG A C 1
ATOM 1507 O O . ARG A 1 182 ? -0.601 17.025 17.522 1.00 89.25 182 ARG A O 1
ATOM 1514 N N . LYS A 1 183 ? -0.786 18.281 15.660 1.00 90.56 183 LYS A N 1
ATOM 1515 C CA . LYS A 1 183 ? 0.602 18.781 15.599 1.00 90.56 183 LYS A CA 1
ATOM 1516 C C . LYS A 1 183 ? 1.670 17.729 15.269 1.00 90.56 183 LYS A C 1
ATOM 1518 O O . LYS A 1 183 ? 2.856 18.057 15.299 1.00 90.56 183 LYS A O 1
ATOM 1523 N N . LYS A 1 184 ? 1.305 16.483 14.941 1.00 93.44 184 LYS A N 1
ATOM 1524 C CA . LYS A 1 184 ? 2.278 15.543 14.369 1.00 93.44 184 LYS A CA 1
ATOM 1525 C C . LYS A 1 184 ? 2.726 16.051 13.000 1.00 93.44 184 LYS A C 1
ATOM 1527 O O . LYS A 1 184 ? 1.924 16.560 12.225 1.00 93.44 184 LYS A O 1
ATOM 1532 N N . SER A 1 185 ? 4.005 15.868 12.679 1.00 94.00 185 SER A N 1
ATOM 1533 C CA . SER A 1 185 ? 4.469 16.038 11.300 1.00 94.00 185 SER A CA 1
ATOM 1534 C C . SER A 1 185 ? 3.771 15.029 10.383 1.00 94.00 185 SER A C 1
ATOM 1536 O O . SER A 1 185 ? 3.361 13.960 10.836 1.00 94.00 185 SER A O 1
ATOM 1538 N N . VAL A 1 186 ? 3.695 15.321 9.082 1.00 91.00 186 VAL A N 1
ATOM 1539 C CA . VAL A 1 186 ? 3.086 14.422 8.079 1.00 91.00 186 VAL A CA 1
ATOM 1540 C C . VAL A 1 186 ? 3.682 13.006 8.142 1.00 91.00 186 VAL A C 1
ATOM 1542 O O . VAL A 1 186 ? 2.963 12.009 8.065 1.00 91.00 186 VAL A O 1
ATOM 1545 N N . ILE A 1 187 ? 4.995 12.903 8.363 1.00 91.06 187 ILE A N 1
ATOM 1546 C CA . ILE A 1 187 ? 5.698 11.620 8.497 1.00 91.06 187 ILE A CA 1
ATOM 1547 C C . ILE A 1 187 ? 5.258 10.886 9.773 1.00 91.06 187 ILE A C 1
ATOM 1549 O O . ILE A 1 187 ? 4.916 9.708 9.727 1.00 91.06 187 ILE A O 1
ATOM 1553 N N . SER A 1 188 ? 5.215 11.566 10.919 1.00 92.81 188 SER A N 1
ATOM 1554 C CA . SER A 1 188 ? 4.782 10.945 12.179 1.00 92.81 188 SER A CA 1
ATOM 1555 C C . SER A 1 188 ? 3.295 10.576 12.170 1.00 92.81 188 SER A C 1
ATOM 1557 O O . SER A 1 188 ? 2.894 9.581 12.783 1.00 92.81 188 SER A O 1
ATOM 1559 N N . LEU A 1 189 ? 2.474 11.365 11.474 1.00 95.00 189 LEU A N 1
ATOM 1560 C CA . LEU A 1 189 ? 1.046 11.129 11.313 1.00 95.00 189 LEU A CA 1
ATOM 1561 C C . LEU A 1 189 ? 0.791 9.881 10.460 1.00 95.00 189 LEU A C 1
ATOM 1563 O O . LEU A 1 189 ? 0.088 8.981 10.912 1.00 95.00 189 LEU A O 1
ATOM 1567 N N . SER A 1 190 ? 1.433 9.778 9.293 1.00 94.62 190 SER A N 1
ATOM 1568 C CA . SER A 1 190 ? 1.326 8.602 8.417 1.00 94.62 190 SER A CA 1
ATOM 1569 C C . SER A 1 190 ? 1.813 7.317 9.099 1.00 94.62 190 SER A C 1
ATOM 1571 O O . SER A 1 190 ? 1.121 6.3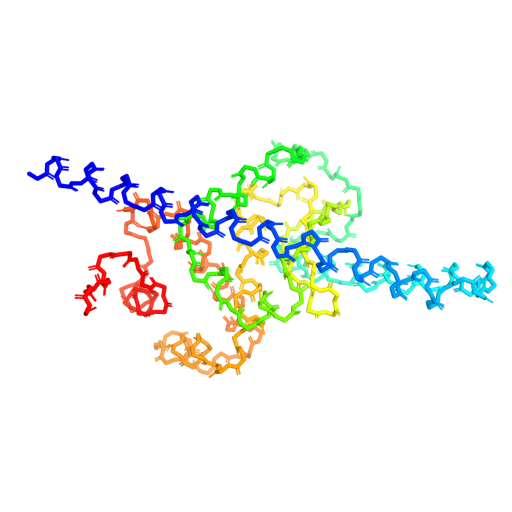04 9.076 1.00 94.62 190 SER A O 1
ATOM 1573 N N . GLN A 1 191 ? 2.937 7.359 9.825 1.00 93.25 191 GLN A N 1
ATOM 1574 C CA . GLN A 1 191 ? 3.414 6.203 10.600 1.00 93.25 191 GLN A CA 1
ATOM 1575 C C . GLN A 1 191 ? 2.440 5.778 11.711 1.00 93.25 191 GLN A C 1
ATOM 1577 O O . GLN A 1 191 ? 2.292 4.583 11.981 1.00 93.25 191 GLN A O 1
ATOM 1582 N N . SER A 1 192 ? 1.761 6.740 12.349 1.00 95.38 192 SER A N 1
ATOM 1583 C CA . SER A 1 192 ? 0.700 6.440 13.322 1.00 95.38 192 SER A CA 1
ATOM 1584 C C . SER A 1 192 ? -0.487 5.771 12.626 1.00 95.38 192 SER A C 1
ATOM 1586 O O . SER A 1 192 ? -0.953 4.725 13.078 1.00 95.38 192 SER A O 1
ATOM 1588 N N . PHE A 1 193 ? -0.895 6.310 11.475 1.00 96.75 193 PHE A N 1
ATOM 1589 C CA . PHE A 1 193 ? -1.987 5.768 10.678 1.00 96.75 193 PHE A CA 1
ATOM 1590 C C . PHE A 1 193 ? -1.723 4.322 10.247 1.00 96.75 193 PHE A C 1
ATOM 1592 O O . PHE A 1 193 ? -2.591 3.479 10.439 1.00 96.75 193 PHE A O 1
ATOM 1599 N N . TYR A 1 194 ? -0.528 3.985 9.748 1.00 95.12 194 TYR A N 1
ATOM 1600 C CA . TYR A 1 194 ? -0.210 2.612 9.318 1.00 95.12 194 TYR A CA 1
ATOM 1601 C C . TYR A 1 194 ? -0.334 1.598 10.459 1.00 95.12 194 TYR A C 1
ATOM 1603 O O . TYR A 1 194 ? -0.833 0.486 10.273 1.00 95.12 194 TYR A O 1
ATOM 1611 N N . LYS A 1 195 ? 0.086 1.990 11.666 1.00 94.38 195 LYS A N 1
ATOM 1612 C CA . LYS A 1 195 ? -0.019 1.151 12.864 1.00 94.38 195 LYS A CA 1
ATOM 1613 C C . LYS A 1 195 ? -1.476 0.948 13.292 1.00 94.38 195 LYS A C 1
ATOM 1615 O O . LYS A 1 195 ? -1.860 -0.176 13.640 1.00 94.38 195 LYS A O 1
ATOM 1620 N N . ASP A 1 196 ? -2.270 2.012 13.265 1.00 96.38 196 ASP A N 1
ATOM 1621 C CA . ASP A 1 196 ? -3.688 1.956 13.619 1.00 96.38 196 ASP A CA 1
ATOM 1622 C C . ASP A 1 196 ? -4.486 1.183 12.563 1.00 96.38 196 ASP A C 1
ATOM 1624 O O . ASP A 1 196 ? -5.296 0.333 12.922 1.00 96.38 196 ASP A O 1
ATOM 1628 N N . TYR A 1 197 ? -4.178 1.365 11.276 1.00 96.31 197 TYR A N 1
ATOM 1629 C CA . TYR A 1 197 ? -4.773 0.625 10.163 1.00 96.31 197 TYR A CA 1
ATOM 1630 C C . TYR A 1 197 ? -4.466 -0.871 10.214 1.00 96.31 197 TYR A C 1
ATOM 1632 O O . TYR A 1 197 ? -5.372 -1.687 10.060 1.00 96.31 197 TYR A O 1
ATOM 1640 N N . TYR A 1 198 ? -3.229 -1.256 10.541 1.00 95.06 198 TYR A N 1
ATOM 1641 C CA . TYR A 1 198 ? -2.914 -2.655 10.840 1.00 95.06 198 TYR A CA 1
ATOM 1642 C C . TYR A 1 198 ? -3.803 -3.212 11.960 1.00 95.06 198 TYR A C 1
ATOM 1644 O O . TYR A 1 198 ? -4.363 -4.301 11.832 1.00 95.06 198 TYR A O 1
ATOM 1652 N N . THR A 1 199 ? -3.952 -2.468 13.056 1.00 95.19 199 THR A N 1
ATOM 1653 C CA . THR A 1 199 ? -4.778 -2.907 14.190 1.00 95.19 199 THR A CA 1
ATOM 1654 C C . THR A 1 199 ? -6.250 -3.007 13.793 1.00 95.19 199 THR A C 1
ATOM 1656 O O . THR A 1 199 ? -6.911 -3.982 14.149 1.00 95.19 199 THR A O 1
ATOM 1659 N N . TRP A 1 200 ? -6.741 -2.055 13.001 1.00 94.69 200 TRP A N 1
ATOM 1660 C CA . TRP A 1 200 ? -8.093 -2.054 12.460 1.00 94.69 200 TRP A CA 1
ATOM 1661 C C . TRP A 1 200 ? -8.374 -3.314 11.632 1.00 94.69 200 TRP A C 1
ATOM 1663 O O . TRP A 1 200 ? -9.235 -4.117 11.986 1.00 94.69 200 TRP A O 1
ATOM 1673 N N . ILE A 1 201 ? -7.586 -3.545 10.580 1.00 93.12 201 ILE A N 1
ATOM 1674 C CA . ILE A 1 201 ? -7.852 -4.601 9.593 1.00 93.12 201 ILE A CA 1
ATOM 1675 C C . ILE A 1 201 ? -7.617 -6.018 10.148 1.00 93.12 201 ILE A C 1
ATOM 1677 O O . ILE A 1 201 ? -8.276 -6.983 9.741 1.00 93.12 201 ILE A O 1
ATOM 1681 N N . VAL A 1 202 ? -6.671 -6.170 11.084 1.00 92.06 202 VAL A N 1
ATOM 1682 C CA . VAL A 1 202 ? -6.295 -7.476 11.652 1.00 92.06 202 VAL A CA 1
ATOM 1683 C C . VAL A 1 202 ? -7.102 -7.821 12.901 1.00 92.06 202 VAL A C 1
ATOM 1685 O O . VAL A 1 202 ? -7.328 -9.010 13.141 1.00 92.06 202 VAL A O 1
ATOM 1688 N N . LYS A 1 203 ? -7.543 -6.825 13.683 1.00 91.94 203 LYS A N 1
ATOM 1689 C CA . LYS A 1 203 ? -8.236 -7.039 14.964 1.00 91.94 203 LYS A CA 1
ATOM 1690 C C . LYS A 1 203 ? -9.660 -6.476 14.984 1.00 91.94 203 LYS A C 1
ATOM 1692 O O . LYS A 1 203 ? -10.591 -7.255 15.162 1.00 91.94 203 LYS A O 1
ATOM 1697 N N . GLU A 1 204 ? -9.854 -5.176 14.768 1.00 91.50 204 GLU A N 1
ATOM 1698 C CA . GLU A 1 204 ? -11.184 -4.535 14.896 1.00 91.50 204 GLU A CA 1
ATOM 1699 C C . GLU A 1 204 ? -12.206 -5.086 13.903 1.00 91.50 204 GLU A C 1
ATOM 1701 O O . GLU A 1 204 ? -13.317 -5.434 14.295 1.00 91.50 204 GLU A O 1
ATOM 1706 N N . CYS A 1 205 ? -11.817 -5.280 12.640 1.00 88.25 205 CYS A N 1
ATOM 1707 C CA . CYS A 1 205 ? -12.683 -5.892 11.628 1.00 88.25 205 CYS A CA 1
ATOM 1708 C C . CYS A 1 205 ? -13.062 -7.350 11.950 1.00 88.25 205 CYS A C 1
ATOM 1710 O O . CYS A 1 205 ? -14.001 -7.874 11.361 1.00 88.25 205 CYS A O 1
ATOM 1712 N N . LYS A 1 206 ? -12.349 -8.013 12.872 1.00 85.81 206 LYS A N 1
ATOM 1713 C CA . LYS A 1 206 ? -12.683 -9.354 13.383 1.00 85.81 206 LYS A CA 1
ATOM 1714 C C . LYS A 1 206 ? -13.501 -9.309 14.686 1.00 85.81 206 LYS A C 1
ATOM 1716 O O . LYS A 1 206 ? -13.757 -10.355 15.269 1.00 85.81 206 LYS A O 1
ATOM 1721 N N . GLY A 1 207 ? -13.883 -8.120 15.159 1.00 84.69 207 GLY A N 1
ATOM 1722 C CA . GLY A 1 207 ? -14.697 -7.915 16.363 1.00 84.69 207 GLY A CA 1
ATOM 1723 C C . GLY A 1 207 ? -13.913 -7.611 17.644 1.00 84.69 207 GLY A C 1
ATOM 1724 O O . GLY A 1 207 ? -14.523 -7.408 18.693 1.00 84.69 207 GLY A O 1
ATOM 1725 N N . TYR A 1 208 ? -12.578 -7.542 17.598 1.00 89.12 208 TYR A N 1
ATOM 1726 C CA . TYR A 1 208 ? -11.773 -7.212 18.779 1.00 89.12 208 TYR A CA 1
ATOM 1727 C C . TYR A 1 208 ? -11.640 -5.702 18.966 1.00 89.12 208 TYR A C 1
ATOM 1729 O O . TYR A 1 208 ? -11.080 -5.033 18.106 1.00 89.12 208 TYR A O 1
ATOM 1737 N N . ARG A 1 209 ? -12.019 -5.184 20.136 1.00 88.94 209 ARG A N 1
ATOM 1738 C CA . ARG A 1 209 ? -11.877 -3.759 20.465 1.00 88.94 209 ARG A CA 1
ATOM 1739 C C . ARG A 1 209 ? -10.523 -3.461 21.117 1.00 88.94 209 ARG A C 1
ATOM 1741 O O . ARG A 1 209 ? -10.344 -3.685 22.311 1.00 88.94 209 ARG A O 1
ATOM 1748 N N . VAL A 1 210 ? -9.571 -2.975 20.326 1.00 94.25 210 VAL A N 1
ATOM 1749 C CA . VAL A 1 210 ? -8.168 -2.727 20.705 1.00 94.25 210 VAL A CA 1
ATOM 1750 C C . VAL A 1 210 ? -7.746 -1.274 20.475 1.00 94.25 210 VAL A C 1
ATOM 1752 O O . VAL A 1 210 ? -6.901 -0.765 21.211 1.00 94.25 210 VAL A O 1
ATOM 1755 N N . LEU A 1 211 ? -8.298 -0.597 19.469 1.00 94.00 211 LEU A N 1
ATOM 1756 C CA . LEU A 1 211 ? -7.974 0.794 19.176 1.00 94.00 211 LEU A CA 1
ATOM 1757 C C . LEU A 1 211 ? -8.488 1.737 20.277 1.00 94.00 211 LEU A C 1
ATOM 1759 O O . LEU A 1 211 ? -9.548 1.498 20.870 1.00 94.00 211 LEU A O 1
ATOM 1763 N N . PRO A 1 212 ? -7.790 2.866 20.517 1.00 94.56 212 PRO A N 1
ATOM 1764 C CA . PRO A 1 212 ? -8.311 3.942 21.350 1.00 94.56 212 PRO A CA 1
ATOM 1765 C C . PRO A 1 212 ? -9.690 4.407 20.875 1.00 94.56 212 PRO A C 1
ATOM 1767 O O . PRO A 1 212 ? -9.994 4.397 19.682 1.00 94.56 212 PRO A O 1
ATOM 1770 N N . ARG A 1 213 ? -10.536 4.855 21.809 1.00 92.81 213 ARG A N 1
ATOM 1771 C CA . ARG A 1 213 ? -11.943 5.189 21.530 1.00 92.81 213 ARG A CA 1
ATOM 1772 C C . ARG A 1 213 ? -12.112 6.243 20.429 1.00 92.81 213 ARG A C 1
ATOM 1774 O O . ARG A 1 213 ? -13.020 6.099 19.612 1.00 92.81 213 ARG A O 1
ATOM 1781 N N . GLU A 1 214 ? -11.279 7.285 20.419 1.00 93.38 214 GLU A N 1
ATOM 1782 C CA . GLU A 1 214 ? -11.325 8.333 19.387 1.00 93.38 214 GLU A CA 1
ATOM 1783 C C . GLU A 1 214 ? -10.918 7.780 18.019 1.00 93.38 214 GLU A C 1
ATOM 1785 O O . GLU A 1 214 ? -11.673 7.924 17.056 1.00 93.38 214 GLU A O 1
ATOM 1790 N N . THR A 1 215 ? -9.797 7.055 17.956 1.00 94.12 215 THR A N 1
ATOM 1791 C CA . THR A 1 215 ? -9.323 6.388 16.737 1.00 94.12 215 THR A CA 1
ATOM 1792 C C . THR A 1 215 ? -10.369 5.431 16.179 1.00 94.12 215 THR A C 1
ATOM 1794 O O . THR A 1 215 ? -10.714 5.525 15.007 1.00 94.12 215 THR A O 1
ATOM 1797 N N . HIS A 1 216 ? -10.948 4.567 17.014 1.00 93.38 216 HIS A N 1
ATOM 1798 C CA . HIS A 1 216 ? -12.010 3.639 16.616 1.00 93.38 216 HIS A CA 1
ATOM 1799 C C . HIS A 1 216 ? -13.213 4.351 15.994 1.00 93.38 216 HIS A C 1
ATOM 1801 O O . HIS A 1 216 ? -13.742 3.928 14.968 1.00 93.38 216 HIS A O 1
ATOM 1807 N N . LYS A 1 217 ? -13.651 5.455 16.613 1.00 92.38 217 LYS A N 1
ATOM 1808 C CA . LYS A 1 217 ? -14.783 6.249 16.123 1.00 92.38 217 LYS A CA 1
ATOM 1809 C C . LYS A 1 217 ? -14.492 6.827 14.739 1.00 92.38 217 LYS A C 1
ATOM 1811 O O . LYS A 1 217 ? -15.356 6.748 13.870 1.00 92.38 217 LYS A O 1
ATOM 1816 N N . VAL A 1 218 ? -13.296 7.378 14.545 1.00 92.56 218 VAL A N 1
ATOM 1817 C CA . VAL A 1 218 ? -12.860 7.938 13.261 1.00 92.56 218 VAL A CA 1
ATOM 1818 C C . VAL A 1 218 ? -12.715 6.836 12.210 1.00 92.56 218 VAL A C 1
ATOM 1820 O O . VAL A 1 218 ? -13.230 6.975 11.108 1.00 92.56 218 VAL A O 1
ATOM 1823 N N . PHE A 1 219 ? -12.121 5.693 12.552 1.00 92.31 219 PHE A N 1
ATOM 1824 C CA . PHE A 1 219 ? -11.984 4.565 11.628 1.00 92.31 219 PHE A CA 1
ATOM 1825 C C . PHE A 1 219 ? -13.338 3.998 11.194 1.00 92.31 219 PHE A C 1
ATOM 1827 O O . PHE A 1 219 ? -13.520 3.742 10.012 1.00 92.31 219 PHE A O 1
ATOM 1834 N N . LYS A 1 220 ? -14.332 3.915 12.089 1.00 90.19 220 LYS A N 1
ATOM 1835 C CA . LYS A 1 220 ? -15.714 3.563 11.708 1.00 90.19 220 LYS A CA 1
ATOM 1836 C C . LYS A 1 220 ? -16.366 4.553 10.735 1.00 90.19 220 LYS A C 1
ATOM 1838 O O . LYS A 1 220 ? -17.329 4.187 10.068 1.00 90.19 220 LYS A O 1
ATOM 1843 N N . GLN A 1 221 ? -15.926 5.811 10.717 1.00 88.56 221 GLN A N 1
ATOM 1844 C CA . GLN A 1 221 ? -16.426 6.824 9.783 1.00 88.56 221 GLN A CA 1
ATOM 1845 C C . GLN A 1 221 ? -15.699 6.749 8.439 1.00 88.56 221 GLN A C 1
ATOM 1847 O O . GLN A 1 221 ? -16.347 6.844 7.405 1.00 88.56 221 GLN A O 1
ATOM 1852 N N . ILE A 1 222 ? -14.377 6.561 8.469 1.00 88.25 222 ILE A N 1
ATOM 1853 C CA . ILE A 1 222 ? -13.526 6.493 7.275 1.00 88.25 222 ILE A CA 1
ATOM 1854 C C . ILE A 1 222 ? -13.712 5.170 6.519 1.00 88.25 222 ILE A C 1
ATOM 1856 O O . ILE A 1 222 ? -13.728 5.160 5.292 1.00 88.25 222 ILE A O 1
ATOM 1860 N N . PHE A 1 223 ? -13.824 4.061 7.250 1.00 87.06 223 PHE A N 1
ATOM 1861 C CA . PHE A 1 223 ? -13.964 2.704 6.725 1.00 87.06 223 PHE A CA 1
ATOM 1862 C C . PHE A 1 223 ? -15.319 2.153 7.178 1.00 87.06 223 PHE A C 1
ATOM 1864 O O . PHE A 1 223 ? -15.388 1.391 8.151 1.00 87.06 223 PHE A O 1
ATOM 1871 N N . PRO A 1 224 ? -16.426 2.591 6.554 1.00 68.44 224 PRO A N 1
ATOM 1872 C CA . PRO A 1 224 ? -17.743 2.109 6.920 1.00 68.44 224 PRO A CA 1
ATOM 1873 C C . PRO A 1 224 ? -17.815 0.595 6.702 1.00 68.44 224 PRO A C 1
ATOM 1875 O O . PRO A 1 224 ? -17.858 0.095 5.580 1.00 68.44 224 PRO A O 1
ATOM 1878 N N . THR A 1 225 ? -17.869 -0.154 7.802 1.00 62.69 225 THR A N 1
ATOM 1879 C CA . THR A 1 225 ? -18.283 -1.555 7.771 1.00 62.69 225 THR A CA 1
ATOM 1880 C C . THR A 1 225 ? -19.734 -1.632 7.296 1.00 62.69 225 THR A C 1
ATOM 1882 O O . THR A 1 225 ? -20.531 -0.727 7.557 1.00 62.69 225 THR A O 1
ATOM 1885 N N . VAL A 1 226 ? -20.087 -2.711 6.593 1.00 50.69 226 VAL A N 1
ATOM 1886 C CA . VAL A 1 226 ? -21.310 -2.811 5.769 1.00 50.69 226 VAL A CA 1
ATOM 1887 C C . VAL A 1 226 ? -22.633 -2.599 6.540 1.00 50.69 226 VAL A C 1
ATOM 1889 O O . VAL A 1 226 ? -23.660 -2.338 5.926 1.00 50.69 226 VAL A O 1
ATOM 1892 N N . GLU A 1 227 ? -22.616 -2.563 7.878 1.00 44.34 227 GLU A N 1
ATOM 1893 C CA . GLU A 1 227 ? -23.758 -2.170 8.729 1.00 44.34 227 GLU A CA 1
ATOM 1894 C C . GLU A 1 227 ? -24.426 -0.830 8.346 1.00 44.34 227 GLU A C 1
ATOM 1896 O O . GLU A 1 227 ? -25.566 -0.591 8.736 1.00 44.34 227 GLU A O 1
ATOM 1901 N N . LYS A 1 228 ? -23.750 0.063 7.606 1.00 38.00 228 LYS A N 1
ATOM 1902 C CA . LYS A 1 228 ? -24.265 1.402 7.259 1.00 38.00 228 LYS A CA 1
ATOM 1903 C C . LYS A 1 228 ? -24.724 1.614 5.816 1.00 38.00 228 LYS A C 1
ATOM 1905 O O . LYS A 1 228 ? -25.059 2.745 5.468 1.00 38.00 228 LYS A O 1
ATOM 1910 N N . TRP A 1 229 ? -24.820 0.575 4.994 1.00 37.69 229 TRP A N 1
ATOM 1911 C CA . TRP A 1 229 ? -25.431 0.719 3.670 1.00 37.69 229 TRP A CA 1
ATOM 1912 C C . TRP A 1 229 ? -26.946 0.580 3.818 1.00 37.69 229 TRP A C 1
ATOM 1914 O O . TRP A 1 229 ? -27.517 -0.479 3.579 1.00 37.69 229 TRP A O 1
ATOM 1924 N N . LYS A 1 230 ? -27.608 1.658 4.267 1.00 28.30 230 LYS A N 1
ATOM 1925 C CA . LYS A 1 230 ? -29.045 1.803 4.018 1.00 28.30 230 LYS A CA 1
ATOM 1926 C C . LYS A 1 230 ? -29.202 1.837 2.504 1.00 28.30 230 LYS A C 1
ATOM 1928 O O . LYS A 1 230 ? -28.733 2.773 1.865 1.00 28.30 230 LYS A O 1
ATOM 1933 N N . ILE A 1 231 ? -29.782 0.775 1.961 1.00 28.55 231 ILE A N 1
ATOM 1934 C CA . ILE A 1 231 ? -30.272 0.732 0.589 1.00 28.55 231 ILE A CA 1
ATOM 1935 C C . ILE A 1 231 ? -31.286 1.878 0.495 1.00 28.55 231 ILE A C 1
ATOM 1937 O O . ILE A 1 231 ? -32.335 1.816 1.138 1.00 28.55 231 ILE A O 1
ATOM 1941 N N . CYS A 1 232 ? -30.896 2.960 -0.176 1.00 29.58 232 CYS A N 1
ATOM 1942 C CA . CYS A 1 232 ? -31.830 3.952 -0.691 1.00 29.58 232 CYS A CA 1
ATOM 1943 C C . CYS A 1 232 ? -32.419 3.411 -1.990 1.00 29.58 232 CYS A C 1
ATOM 1945 O O . CYS A 1 232 ? -31.630 2.837 -2.777 1.00 29.58 232 CYS A O 1
#

Secondary structure (DSSP, 8-state):
-HHHHHHHHHHHHHHHHHHHHHHHHHHHHHHHHHHHHHHHHHTT--HHHHHHHHHHHHHHHHHHHHHHHHHTT----SS----TT-PPPPHHHHHHHHHHHHTT-GGGTTSHHHHHH-SPEEEEEEEEE--EEETTTTEEEEEEEESS-HHHHHHHHHHHHHHHT-TT-HHHHHHHTSGGGTT--HHHHHHHHHHHHHHHHHTGGGT---S-HHHHHHHHHHS--GGG----

Sequence (232 aa):
EEELSRVLHLHQQTQYIAMSLCYFEMEKEKWRQKKERFQEKYEKETPPFLKREIRNILAVKQEYISLTAKSARLDKTPLLSRGRHMQPLSLKQIASQIEGMVSRDLDLLRVSRIRMYGLPTVIMVPGQGYGTYDWSDNTFLIPLASAHNHEKNVAYALGTFRWDSDEDRAIKNSYELIKENRKKSVISLSQSFYKDYYTWIVKECKGYRVLPRETHKVFKQIFPTVEKWKIC

Foldseek 3Di:
DVVVVVVVVVVLVVVLVVLVVVQVVVVVVLVVVVVVVVCVVPVPPDPVVVVVVVVVVVVVLLVVQCVQCVLLVHDSDLDQDPDPQWDFDDPVNLVVLLSLLCSLQVCLCVFPCCVPNNAAAEDEGRDEGAWAADPPRRHIYAYRTYSHDNSLRNLLRSLNSVVVSPPVCLLVVLQCVQPVNPPDDPVRSSSVSSVLSSCCRVAVSVPHDDDDPSSVVSCCVVRPDPPPPPPD

Radius of gyration: 19.21 Å; chains: 1; bounding box: 54×37×52 Å